Protein 4WNR (pdb70)

Secondary structure (DSSP, 8-state):
--TT-SS--EEE--EEEEEEESSTTSSHHHHHHHHHT----S--SS--S-EEEEEEEEETTEEEEEEEEE--HHHHHHTGGGGG--SSSEEEEEE-SSSTT-HHHHHHHHHHHHTT--EEEEE--TTT-TT----HHHHHHH-TTEEEEEE-BTTTTBSHHHHHHHHHHHHHTSGGGS-EEEHHHHHHHHHHHH---SEE-HHHHHHHHHHSS---HHHHHHHHHHHHHHTSSB---STTTTT-EES-HHHHHHHHHHHHT-HHHHTTTSEEETTTHHHHSS--SSSPPP--GGGHHHHHHHHHHTTS-EESSSSEEE-GGG-

Solvent-accessible surface area: 16131 Å² total; per-residue (Å²): 124,92,101,100,79,153,102,44,114,107,99,68,6,8,4,0,5,0,0,0,2,0,20,23,131,1,9,14,31,13,0,5,37,44,16,45,66,98,25,73,96,34,78,16,110,131,58,98,28,11,38,68,70,136,45,38,25,141,41,184,126,64,98,0,96,1,11,0,2,5,4,8,32,79,4,30,135,37,28,0,7,26,5,4,14,10,115,88,2,0,0,0,0,0,11,6,19,150,76,126,113,86,3,57,112,4,5,99,27,4,125,76,51,1,30,131,4,14,1,0,1,0,0,3,42,5,42,109,50,92,98,23,90,16,117,79,147,108,11,85,107,88,3,102,28,11,92,15,20,45,82,0,0,4,135,98,76,116,37,16,85,40,0,19,61,42,0,70,115,7,0,43,138,12,143,4,1,135,71,84,4,32,108,17,40,46,96,0,9,57,92,3,68,179,45,115,61,40,38,7,33,42,93,80,0,78,61,17,0,107,124,46,94,12,43,75,146,82,33,4,52,63,0,5,42,11,0,31,13,1,18,19,2,6,14,30,151,60,166,60,2,57,58,2,0,0,25,55,12,91,0,1,2,75,0,0,11,60,0,28,94,11,132,56,0,57,130,117,42,0,54,0,129,62,84,19,2,85,105,15,5,115,90,90,74,106,77,34,60,129,6,13,86,119,24,30,33,6,2,7,44,0,0,84,93,20,119,23,3,102,58,112,70,175,112,7,2,34,10,61,137,42,137

Sequence (323 aa):
NYFKSLEGEKKPLNEVKVLLVGDGEAGKTSLLKRLLGEGFDGNEHQTQGINIKKWGFKDKDKEIKVNFWDFGGQEIMHATHQFFLSKRSLYILVLDSRRDEKAEYWLKHIRSFGGDSPVLVALNKIDENPSFELNRKFLQEKYPSIKGFFRISCKEDRGIEGFSQKLKKELLKVEHMQIEWAKSWFEVKTKLEKMSCNFITYEEYRNICLEENVGDKSSQNTLVDFLNDLGVIVHFKDISLLDTHVLEPKWITEGVYKIINSEILAKKKGVLRFSMLDEILEQKKEGDYYYPPERYGYIINLMKKFELCYSIDEETVLLPDLL

InterPro domains:
  IPR001611 Leucine-rich repeat [PF00560] (201-222)
  IPR001611 Leucine-rich repeat [PS51450] (63-85)
  IPR001611 Leucine-rich repeat [PS51450] (86-108)
  IPR001611 Leucine-rich repeat [PS51450] (109-131)
  IPR001611 Leucine-rich repeat [PS51450] (132-153)
  IPR001611 Leucine-rich repeat [PS51450] (155-176)
  IPR001611 Leucine-rich repeat [PS51450] (201-222)
  IPR001611 Leucine-rich repeat [PS51450] (224-246)
  IPR001611 Leucine-rich repeat [PS51450] (247-268)
  IPR003591 Leucine-rich repeat, typical subtype [SM00369] (38-60)
  IPR003591 Leucine-rich repeat, typical subtype [SM00369] (61-83)
  IPR003591 Leucine-rich repeat, typical subtype [SM00369] (84-106)
  IPR003591 Leucine-rich repeat, typical subtype [SM00369] (107-129)
  IPR003591 Leucine-rich repeat, typical subtype [SM00369] (130-152)
  IPR003591 Leucine-rich repeat, typical subtype [SM00369] (153-176)
  IPR003591 Leucine-rich repeat, typical subtype [SM00369] (199-221)
  IPR003591 Leucine-rich repeat, typical subtype [SM00369] (222-244)
  IPR003591 Leucine-rich repeat, typical subtype [SM00369] (245-268)
  IPR005225 Small GTP-binding domain [TIGR00231] (320-472)
  IPR020859 Roc domain [PS51424] (315-480)

Foldseek 3Di:
DVVPDDDFDWDADQFAEEEEDEAAPQQRQLLVCVLVVNADDPPSLVDAAWDWDWDWDDDPPDTHIYIYIDHGNLCVVLVVCLLQQAELHAYEYGGEPVPPPCVVVVLVVNCVHHPLHAYEYEYEDCVVPVVDDDPVVVVCVVRVSYPYYFYAYSNVGPRSVVSSVVVVVVSCVGPRRRPIDGPQLVVLLVVLQPDPDQWAFPVVSLVSSVVTPHNDVVVSVVSVSVCSRSVCWRADPDPLAHGITGRHSCLLVVLLVLLVPPPVCLPVLRKDFLVCSCVSQPQDDDDRDHDDSSCSSNNQVVCVVVVCWADPDPGIIGRNVSD

Organism: Methanosarcina barkeri (strain Fusaro / DSM 804) (NCBI:txid269797)

B-factor: mean 85.05, std 14.38, range [43.14, 132.8]

Structure (mmCIF, N/CA/C/O backbone):
data_4WNR
#
_entry.id   4WNR
#
_cell.length_a   109.360
_cell.length_b   109.360
_cell.length_c   223.100
_cell.angle_alpha   90.00
_cell.angle_beta   90.00
_cell.angle_gamma   120.00
#
_symmetry.space_group_name_H-M   'P 61 2 2'
#
loop_
_entity.id
_entity.type
_entity.pdbx_description
1 polymer 'Leucine-rich-repeat protein'
2 non-polymer "GUANOSINE-5'-DIPHOSPHATE"
3 non-polymer 'MAGNESIUM ION'
4 non-polymer GLYCEROL
5 non-polymer 'SULFATE ION'
6 water water
#
loop_
_atom_site.group_PDB
_atom_site.id
_atom_site.type_symbol
_atom_site.label_atom_id
_atom_site.label_alt_id
_atom_site.label_comp_id
_atom_site.label_asym_id
_atom_site.label_entity_id
_atom_site.label_seq_id
_atom_site.pdbx_PDB_ins_code
_atom_site.Cartn_x
_atom_site.Cartn_y
_atom_site.Cartn_z
_atom_site.occupancy
_atom_site.B_iso_or_equiv
_atom_site.auth_seq_id
_atom_site.auth_comp_id
_atom_site.auth_asym_id
_atom_site.auth_atom_id
_atom_site.pdbx_PDB_model_num
ATOM 1 N N . ASN A 1 27 ? -1.366 56.312 -8.229 1.00 127.22 307 ASN A N 1
ATOM 2 C CA . ASN A 1 27 ? -2.394 55.350 -7.720 1.00 128.27 307 ASN A CA 1
ATOM 3 C C . ASN A 1 27 ? -3.764 55.534 -8.372 1.00 129.78 307 ASN A C 1
ATOM 4 O O . ASN A 1 27 ? -4.393 54.562 -8.786 1.00 130.04 307 ASN A O 1
ATOM 6 N N . TYR A 1 28 ? -4.209 56.786 -8.462 1.00 131.54 308 TYR A N 1
ATOM 7 C CA . TYR A 1 28 ? -5.537 57.129 -8.994 1.00 131.66 308 TYR A CA 1
ATOM 8 C C . TYR A 1 28 ? -5.845 56.505 -10.362 1.00 131.66 308 TYR A C 1
ATOM 9 O O . TYR A 1 28 ? -6.974 56.078 -10.613 1.00 130.14 308 TYR A O 1
ATOM 11 N N . PHE A 1 29 ? -4.840 56.453 -11.233 1.00 132.25 309 PHE A N 1
ATOM 12 C CA . PHE A 1 29 ? -5.002 55.904 -12.585 1.00 130.75 309 PHE A CA 1
ATOM 13 C C . PHE A 1 29 ? -5.324 54.409 -12.568 1.00 129.64 309 PHE A C 1
ATOM 14 O O . PHE A 1 29 ? -6.223 53.952 -13.279 1.00 126.16 309 PHE A O 1
ATOM 16 N N . LYS A 1 30 ? -4.586 53.660 -11.752 1.00 130.60 310 LYS A N 1
ATOM 17 C CA . LYS A 1 30 ? -4.747 52.208 -11.648 1.00 130.16 310 LYS A CA 1
ATOM 18 C C . LYS A 1 30 ? -5.264 51.800 -10.268 1.00 128.96 310 LYS A C 1
ATOM 19 O O . LYS A 1 30 ? -4.643 50.989 -9.577 1.00 129.24 310 LYS A O 1
ATOM 21 N N . SER A 1 31 ? -6.399 52.373 -9.874 1.00 127.71 311 SER A N 1
ATOM 22 C CA . SER A 1 31 ? -7.070 52.010 -8.618 1.00 126.91 311 SER A CA 1
ATOM 23 C C . SER A 1 31 ? -8.590 52.034 -8.787 1.00 126.92 311 SER A C 1
ATOM 24 O O . SER A 1 31 ? -9.316 52.534 -7.924 1.00 124.36 311 SER A O 1
ATOM 27 N N . LEU A 1 32 ? -9.057 51.486 -9.906 1.00 128.03 312 LEU A N 1
ATOM 28 C CA . LEU A 1 32 ? -10.487 51.419 -10.220 1.00 127.31 312 LEU A CA 1
ATOM 29 C C . LEU A 1 32 ? -10.985 49.987 -10.045 1.00 127.04 312 LEU A C 1
ATOM 30 O O . LEU A 1 32 ? -11.897 49.728 -9.259 1.00 128.23 312 LEU A O 1
ATOM 35 N N . GLU A 1 33 ? -10.372 49.066 -10.786 1.00 125.18 313 GLU A N 1
ATOM 36 C CA . GLU A 1 33 ? -10.699 47.641 -10.710 1.00 123.37 313 GLU A CA 1
ATOM 37 C C . GLU A 1 33 ? -9.788 46.937 -9.701 1.00 121.92 313 GLU A C 1
ATOM 38 O O . GLU A 1 33 ? -9.128 47.591 -8.891 1.00 123.34 313 GLU A O 1
ATOM 40 N N . GLY A 1 34 ? -9.764 45.606 -9.743 1.00 119.04 314 GLY A N 1
ATOM 41 C CA . GLY A 1 34 ? -8.893 44.824 -8.866 1.00 117.54 314 GLY A CA 1
ATOM 42 C C . GLY A 1 34 ? -8.674 43.401 -9.348 1.00 116.65 314 GLY A C 1
ATOM 43 O O . GLY A 1 34 ? -9.523 42.828 -10.034 1.00 114.68 314 GLY A O 1
ATOM 44 N N . GLU A 1 35 ? -7.523 42.837 -8.987 1.00 116.45 315 GLU A N 1
ATOM 45 C CA . GLU A 1 35 ? -7.195 41.446 -9.308 1.00 116.52 315 GLU A CA 1
ATOM 46 C C . GLU A 1 35 ? -7.988 40.514 -8.394 1.00 115.55 315 GLU A C 1
ATOM 47 O O . GLU A 1 35 ? -8.032 40.720 -7.179 1.00 114.80 315 GLU A O 1
ATOM 53 N N . LYS A 1 36 ? -8.601 39.488 -8.982 1.00 113.28 316 LYS A N 1
ATOM 54 C CA . LYS A 1 36 ? -9.497 38.591 -8.250 1.00 112.08 316 LYS A CA 1
ATOM 55 C C . LYS A 1 36 ? -8.926 37.181 -8.086 1.00 111.18 316 LYS A C 1
ATOM 56 O O . LYS A 1 36 ? -8.805 36.434 -9.059 1.00 109.53 316 LYS A O 1
ATOM 62 N N . LYS A 1 37 ? -8.584 36.829 -6.848 1.00 110.34 317 LYS A N 1
ATOM 63 C CA . LYS A 1 37 ? -8.139 35.474 -6.507 1.00 109.57 317 LYS A CA 1
ATOM 64 C C . LYS A 1 37 ? -9.339 34.579 -6.174 1.00 106.86 317 LYS A C 1
ATOM 65 O O . LYS A 1 37 ? -10.399 35.080 -5.794 1.00 105.05 317 LYS A O 1
ATOM 71 N N . PRO A 1 38 ? -9.174 33.249 -6.313 1.00 104.17 318 PRO A N 1
ATOM 72 C CA . PRO A 1 38 ? -10.252 32.319 -5.978 1.00 102.37 318 PRO A CA 1
ATOM 73 C C . PRO A 1 38 ? -10.414 32.133 -4.467 1.00 100.09 318 PRO A C 1
ATOM 74 O O . PRO A 1 38 ? -9.443 32.273 -3.716 1.00 97.16 318 PRO A O 1
ATOM 78 N N . LEU A 1 39 ? -11.634 31.816 -4.041 1.00 97.22 319 LEU A N 1
ATOM 79 C CA . LEU A 1 39 ? -11.950 31.666 -2.617 1.00 94.48 319 LEU A CA 1
ATOM 80 C C . LEU A 1 39 ? -11.378 30.363 -2.059 1.00 91.63 319 LEU A C 1
ATOM 81 O O . LEU A 1 39 ? -10.554 30.380 -1.142 1.00 91.09 319 LEU A O 1
ATOM 86 N N . ASN A 1 40 ? -11.824 29.243 -2.624 1.00 88.98 320 ASN A N 1
ATOM 87 C CA . ASN A 1 40 ? -11.349 27.909 -2.240 1.00 86.94 320 ASN A CA 1
ATOM 88 C C . ASN A 1 40 ? -11.462 27.614 -0.742 1.00 84.24 320 ASN A C 1
ATOM 89 O O . ASN A 1 40 ? -10.513 27.133 -0.118 1.00 84.42 320 ASN A O 1
ATOM 94 N N . GLU A 1 41 ? -12.628 27.913 -0.176 1.00 81.37 321 GLU A N 1
ATOM 95 C CA . GLU A 1 41 ? -12.929 27.588 1.221 1.00 79.19 321 GLU A CA 1
ATOM 96 C C . GLU A 1 41 ? -14.324 26.995 1.356 1.00 78.53 321 GLU A C 1
ATOM 97 O O . GLU A 1 41 ? -15.263 27.446 0.700 1.00 78.22 321 GLU A O 1
ATOM 103 N N . VAL A 1 42 ? -14.444 25.982 2.213 1.00 77.01 322 VAL A N 1
ATOM 104 C CA . VAL A 1 42 ? -15.721 25.319 2.477 1.00 75.27 322 VAL A CA 1
ATOM 105 C C . VAL A 1 42 ? -15.827 24.984 3.958 1.00 73.64 322 VAL A C 1
ATOM 106 O O . VAL A 1 42 ? -14.842 24.587 4.583 1.00 74.06 322 VAL A O 1
ATOM 110 N N . LYS A 1 43 ? -17.026 25.143 4.510 1.00 72.05 323 LYS A N 1
ATOM 111 C CA . LYS A 1 43 ? -17.320 24.677 5.861 1.00 70.94 323 LYS A CA 1
ATOM 112 C C . LYS A 1 43 ? -17.846 23.247 5.783 1.00 68.24 323 LYS A C 1
ATOM 113 O O . LYS A 1 43 ? -18.793 22.971 5.047 1.00 67.01 323 LYS A O 1
ATOM 119 N N . VAL A 1 44 ? -17.216 22.344 6.530 1.00 67.01 324 VAL A N 1
ATOM 120 C CA . VAL A 1 44 ? -17.645 20.947 6.591 1.00 66.99 324 VAL A CA 1
ATOM 121 C C . VAL A 1 44 ? -18.288 20.687 7.950 1.00 66.38 324 VAL A C 1
ATOM 122 O O . VAL A 1 44 ? -17.669 20.911 8.992 1.00 66.63 324 VAL A O 1
ATOM 126 N N . LEU A 1 45 ? -19.527 20.206 7.928 1.00 65.27 325 LEU A N 1
ATOM 127 C CA . LEU A 1 45 ? -20.318 20.023 9.143 1.00 64.65 325 LEU A CA 1
ATOM 128 C C . LEU A 1 45 ? -20.485 18.546 9.489 1.00 63.63 325 LEU A C 1
ATOM 129 O O . LEU A 1 45 ? -21.189 17.815 8.790 1.00 62.07 325 LEU A O 1
ATOM 134 N N . LEU A 1 46 ? -19.828 18.117 10.566 1.00 63.49 326 LEU A N 1
ATOM 135 C CA . LEU A 1 46 ? -19.995 16.764 11.096 1.00 63.25 326 LEU A CA 1
ATOM 136 C C . LEU A 1 46 ? -21.313 16.713 11.864 1.00 62.67 326 LEU A C 1
ATOM 137 O O . LEU A 1 46 ? -21.453 17.353 12.902 1.00 63.42 326 LEU A O 1
ATOM 142 N N . VAL A 1 47 ? -22.284 15.972 11.341 1.00 62.43 327 VAL A N 1
ATOM 143 C CA . VAL A 1 47 ? -23.599 15.861 11.982 1.00 62.73 327 VAL A CA 1
ATOM 144 C C . VAL A 1 47 ? -24.019 14.404 12.160 1.00 63.24 327 VAL A C 1
ATOM 145 O O . VAL A 1 47 ? -23.518 13.509 11.481 1.00 62.01 327 VAL A O 1
ATOM 149 N N . GLY A 1 48 ? -24.946 14.187 13.087 1.00 65.43 328 GLY A N 1
ATOM 150 C CA . GLY A 1 48 ? -25.377 12.842 13.476 1.00 66.59 328 GLY A CA 1
ATOM 151 C C . GLY A 1 48 ? -25.597 12.757 14.975 1.00 66.95 328 GLY A C 1
ATOM 152 O O . GLY A 1 48 ? -25.255 13.686 15.710 1.00 65.96 328 GLY A O 1
ATOM 153 N N . ASP A 1 49 ? -26.158 11.637 15.430 1.00 67.87 329 ASP A N 1
ATOM 154 C CA . ASP A 1 49 ? -26.462 11.440 16.852 1.00 68.20 329 ASP A CA 1
ATOM 155 C C . ASP A 1 49 ? -25.204 11.420 17.710 1.00 69.05 329 ASP A C 1
ATOM 156 O O . ASP A 1 49 ? -24.105 11.165 17.215 1.00 69.57 329 ASP A O 1
ATOM 161 N N . GLY A 1 50 ? -25.380 11.692 19.000 1.00 70.11 330 GLY A N 1
ATOM 162 C CA . GLY A 1 50 ? -24.280 11.638 19.959 1.00 70.11 330 GLY A CA 1
ATOM 163 C C . GLY A 1 50 ? -23.735 10.227 20.085 1.00 71.30 330 GLY A C 1
ATOM 164 O O . GLY A 1 50 ? -24.485 9.256 19.985 1.00 70.70 330 GLY A O 1
ATOM 165 N N . GLU A 1 51 ? -22.424 10.124 20.297 1.00 73.09 331 GLU A N 1
ATOM 166 C CA . GLU A 1 51 ? -21.723 8.835 20.387 1.00 74.31 331 GLU A CA 1
ATOM 167 C C . GLU A 1 51 ? -21.942 7.962 19.143 1.00 72.60 331 GLU A C 1
ATOM 168 O O . GLU A 1 51 ? -22.168 6.759 19.248 1.00 73.79 331 GLU A O 1
ATOM 174 N N . ALA A 1 52 ? -21.869 8.587 17.971 1.00 71.79 332 ALA A N 1
ATOM 175 C CA . ALA A 1 52 ? -22.028 7.891 16.690 1.00 70.21 332 ALA A CA 1
ATOM 176 C C . ALA A 1 52 ? -20.686 7.656 15.998 1.00 68.57 332 ALA A C 1
ATOM 177 O O . ALA A 1 52 ? -20.474 6.606 15.390 1.00 68.94 332 ALA A O 1
ATOM 179 N N . GLY A 1 53 ? -19.794 8.641 16.088 1.00 66.98 333 GLY A N 1
ATOM 180 C CA . GLY A 1 53 ? -18.472 8.567 15.458 1.00 67.27 333 GLY A CA 1
ATOM 181 C C . GLY A 1 53 ? -17.955 9.850 14.825 1.00 67.92 333 GLY A C 1
ATOM 182 O O . GLY A 1 53 ? -17.032 9.798 14.011 1.00 70.76 333 GLY A O 1
ATOM 183 N N . LYS A 1 54 ? -18.523 10.997 15.198 1.00 66.84 334 LYS A N 1
ATOM 184 C CA . LYS A 1 54 ? -18.219 12.268 14.535 1.00 66.20 334 LYS A CA 1
ATOM 185 C C . LYS A 1 54 ? -16.827 12.781 14.883 1.00 64.92 334 LYS A C 1
ATOM 186 O O . LYS A 1 54 ? -16.047 13.127 13.998 1.00 63.98 334 LYS A O 1
ATOM 192 N N . THR A 1 55 ? -16.532 12.835 16.177 1.00 65.36 335 THR A N 1
ATOM 193 C CA . THR A 1 55 ? -15.223 13.276 16.661 1.00 65.50 335 THR A CA 1
ATOM 194 C C . THR A 1 55 ? -14.123 12.287 16.257 1.00 65.34 335 THR A C 1
ATOM 195 O O . THR A 1 55 ? -13.007 12.694 15.935 1.00 64.08 335 THR A O 1
ATOM 199 N N . SER A 1 56 ? -14.450 10.997 16.269 1.00 66.41 336 SER A N 1
ATOM 200 C CA . SER A 1 56 ? -13.502 9.944 15.888 1.00 67.59 336 SER A CA 1
ATOM 201 C C . SER A 1 56 ? -13.157 9.996 14.402 1.00 68.25 336 SER A C 1
ATOM 202 O O . SER A 1 56 ? -11.992 9.864 14.026 1.00 68.79 336 SER A O 1
ATOM 205 N N . LEU A 1 57 ? -14.178 10.177 13.567 1.00 68.78 337 LEU A N 1
ATOM 206 C CA . LEU A 1 57 ? -13.995 10.278 12.117 1.00 69.04 337 LEU A CA 1
ATOM 207 C C . LEU A 1 57 ? -13.138 11.489 11.753 1.00 69.42 337 LEU A C 1
ATOM 208 O O . LEU A 1 57 ? -12.286 11.408 10.869 1.00 69.65 337 LEU A O 1
ATOM 213 N N . LEU A 1 58 ? -13.370 12.604 12.441 1.00 68.60 338 LEU A N 1
ATOM 214 C CA . LEU A 1 58 ? -12.591 13.823 12.227 1.00 69.05 338 LEU A CA 1
ATOM 215 C C . LEU A 1 58 ? -11.108 13.599 12.527 1.00 69.81 338 LEU A C 1
ATOM 216 O O . LEU A 1 58 ? -10.245 14.077 11.793 1.00 70.38 338 LEU A O 1
ATOM 221 N N . LYS A 1 59 ? -10.821 12.868 13.602 1.00 70.53 339 LYS A N 1
ATOM 222 C CA . LYS A 1 59 ? -9.441 12.544 13.969 1.00 71.82 339 LYS A CA 1
ATOM 223 C C . LYS A 1 59 ? -8.754 11.698 12.895 1.00 72.41 339 LYS A C 1
ATOM 224 O O . LYS A 1 59 ? -7.572 11.895 12.605 1.00 71.55 339 LYS A O 1
ATOM 230 N N . ARG A 1 60 ? -9.500 10.761 12.313 1.00 72.15 340 ARG A N 1
ATOM 231 C CA . ARG A 1 60 ? -8.975 9.897 11.255 1.00 72.48 340 ARG A CA 1
ATOM 232 C C . ARG A 1 60 ? -8.695 10.658 9.958 1.00 72.93 340 ARG A C 1
ATOM 233 O O . ARG A 1 60 ? -7.744 10.338 9.244 1.00 73.83 340 ARG A O 1
ATOM 241 N N . LEU A 1 61 ? -9.518 11.660 9.660 1.00 73.20 341 LEU A N 1
ATOM 242 C CA . LEU A 1 61 ? -9.312 12.510 8.485 1.00 73.21 341 LEU A CA 1
ATOM 243 C C . LEU A 1 61 ? -8.039 13.351 8.618 1.00 73.87 341 LEU A C 1
ATOM 244 O O . LEU A 1 61 ? -7.325 13.567 7.638 1.00 74.46 341 LEU A O 1
ATOM 249 N N . LEU A 1 62 ? -7.764 13.818 9.833 1.00 74.39 342 LEU A N 1
ATOM 250 C CA . LEU A 1 62 ? -6.568 14.616 10.117 1.00 74.85 342 LEU A CA 1
ATOM 251 C C . LEU A 1 62 ? -5.352 13.764 10.489 1.00 74.14 342 LEU A C 1
ATOM 252 O O . LEU A 1 62 ? -4.253 14.292 10.654 1.00 72.19 342 LEU A O 1
ATOM 257 N N . GLY A 1 63 ? -5.555 12.455 10.627 1.00 75.36 343 GLY A N 1
ATOM 258 C CA . GLY A 1 63 ? -4.468 11.521 10.932 1.00 75.30 343 GLY A CA 1
ATOM 259 C C . GLY A 1 63 ? -4.003 11.602 12.376 1.00 76.87 343 GLY A C 1
ATOM 260 O O . GLY A 1 63 ? -2.803 11.602 12.647 1.00 77.73 343 GLY A O 1
ATOM 261 N N . GLU A 1 64 ? -4.960 11.666 13.298 1.00 77.91 344 GLU A N 1
ATOM 262 C CA . GLU A 1 64 ? -4.673 11.779 14.732 1.00 78.04 344 GLU A CA 1
ATOM 263 C C . GLU A 1 64 ? -4.899 10.467 15.493 1.00 78.79 344 GLU A C 1
ATOM 264 O O . GLU A 1 64 ? -4.686 10.405 16.705 1.00 79.88 344 GLU A O 1
ATOM 270 N N . GLY A 1 65 ? -5.335 9.429 14.783 1.00 78.73 345 GLY A N 1
ATOM 271 C CA . GLY A 1 65 ? -5.459 8.090 15.357 1.00 78.28 345 GLY A CA 1
ATOM 272 C C . GLY A 1 65 ? -6.758 7.840 16.101 1.00 78.52 345 GLY A C 1
ATOM 273 O O . GLY A 1 65 ? -7.770 8.500 15.857 1.00 78.77 345 GLY A O 1
ATOM 274 N N . PHE A 1 66 ? -6.715 6.870 17.010 1.00 78.70 346 PHE A N 1
ATOM 275 C CA . PHE A 1 66 ? -7.885 6.446 17.778 1.00 79.13 346 PHE A CA 1
ATOM 276 C C . PHE A 1 66 ? -7.427 5.828 19.097 1.00 80.44 346 PHE A C 1
ATOM 277 O O . PHE A 1 66 ? -6.681 4.848 19.097 1.00 81.27 346 PHE A O 1
ATOM 285 N N . ASP A 1 67 ? -7.878 6.401 20.212 1.00 81.47 347 ASP A N 1
ATOM 286 C CA . ASP A 1 67 ? -7.469 5.946 21.551 1.00 81.33 347 ASP A CA 1
ATOM 287 C C . ASP A 1 67 ? -8.619 5.417 22.421 1.00 81.41 347 ASP A C 1
ATOM 288 O O . ASP A 1 67 ? -8.379 4.898 23.512 1.00 84.09 347 ASP A O 1
ATOM 293 N N . GLY A 1 68 ? -9.856 5.552 21.948 1.00 80.59 348 GLY A N 1
ATOM 294 C CA . GLY A 1 68 ? -11.030 5.081 22.690 1.00 79.72 348 GLY A CA 1
ATOM 295 C C . GLY A 1 68 ? -11.616 6.089 23.669 1.00 80.26 348 GLY A C 1
ATOM 296 O O . GLY A 1 68 ? -12.724 5.891 24.169 1.00 79.77 348 GLY A O 1
ATOM 297 N N . ASN A 1 69 ? -10.881 7.169 23.938 1.00 81.47 349 ASN A N 1
ATOM 298 C CA . ASN A 1 69 ? -11.297 8.185 24.911 1.00 82.52 349 ASN A CA 1
ATOM 299 C C . ASN A 1 69 ? -11.602 9.531 24.253 1.00 81.23 349 ASN A C 1
ATOM 300 O O . ASN A 1 69 ? -11.282 10.588 24.801 1.00 81.38 349 ASN A O 1
ATOM 305 N N . GLU A 1 70 ? -12.229 9.487 23.081 1.00 80.98 350 GLU A N 1
ATOM 306 C CA . GLU A 1 70 ? -12.603 10.715 22.360 1.00 81.26 350 GLU A CA 1
ATOM 307 C C . GLU A 1 70 ? -14.013 11.191 22.733 1.00 80.55 350 GLU A C 1
ATOM 308 O O . GLU A 1 70 ? -14.439 12.269 22.318 1.00 79.70 350 GLU A O 1
ATOM 314 N N . HIS A 1 71 ? -14.721 10.390 23.527 1.00 80.66 351 HIS A N 1
ATOM 315 C CA . HIS A 1 71 ? -15.978 10.822 24.149 1.00 79.85 351 HIS A CA 1
ATOM 316 C C . HIS A 1 71 ? -15.736 11.888 25.225 1.00 78.98 351 HIS A C 1
ATOM 317 O O . HIS A 1 71 ? -16.649 12.627 25.588 1.00 78.71 351 HIS A O 1
ATOM 324 N N . GLN A 1 72 ? -14.510 11.948 25.738 1.00 80.16 352 GLN A N 1
ATOM 325 C CA . GLN A 1 72 ? -14.107 12.981 26.699 1.00 80.61 352 GLN A CA 1
ATOM 326 C C . GLN A 1 72 ? -14.065 14.373 26.065 1.00 80.30 352 GLN A C 1
ATOM 327 O O . GLN A 1 72 ? -14.293 15.374 26.744 1.00 82.20 352 GLN A O 1
ATOM 333 N N . THR A 1 73 ? -13.758 14.428 24.771 1.00 80.25 353 THR A N 1
ATOM 334 C CA . THR A 1 73 ? -13.765 15.685 24.019 1.00 78.73 353 THR A CA 1
ATOM 335 C C . THR A 1 73 ? -15.198 16.074 23.662 1.00 78.05 353 THR A C 1
ATOM 336 O O . THR A 1 73 ? -15.873 15.360 22.918 1.00 76.16 353 THR A O 1
ATOM 340 N N . GLN A 1 74 ? -15.650 17.209 24.193 1.00 77.15 354 GLN A N 1
ATOM 341 C CA . GLN A 1 74 ? -17.002 17.714 23.938 1.00 75.43 354 GLN A CA 1
ATOM 342 C C . GLN A 1 74 ? -16.986 19.220 23.671 1.00 74.65 354 GLN A C 1
ATOM 343 O O . GLN A 1 74 ? -15.940 19.865 23.752 1.00 75.47 354 GLN A O 1
ATOM 349 N N . GLY A 1 75 ? -18.154 19.767 23.344 1.00 74.92 355 GLY A N 1
ATOM 350 C CA . GLY A 1 75 ? -18.299 21.185 23.018 1.00 74.50 355 GLY A CA 1
ATOM 351 C C . GLY A 1 75 ? -18.073 21.461 21.543 1.00 74.82 355 GLY A C 1
ATOM 352 O O . GLY A 1 75 ? -17.945 20.536 20.738 1.00 74.32 355 GLY A O 1
ATOM 353 N N . ILE A 1 76 ? -18.032 22.744 21.193 1.00 75.55 356 ILE A N 1
ATOM 354 C CA . ILE A 1 76 ? -17.777 23.171 19.817 1.00 75.00 356 ILE A CA 1
ATOM 355 C C . ILE A 1 76 ? -16.281 23.104 19.526 1.00 75.03 356 ILE A C 1
ATOM 356 O O . ILE A 1 76 ? -15.488 23.803 20.158 1.00 74.60 356 ILE A O 1
ATOM 361 N N . ASN A 1 77 ? -15.911 22.263 18.565 1.00 75.56 357 ASN A N 1
ATOM 362 C CA . ASN A 1 77 ? -14.527 22.143 18.116 1.00 75.85 357 ASN A CA 1
ATOM 363 C C . ASN A 1 77 ? -14.427 22.389 16.615 1.00 75.77 357 ASN A C 1
ATOM 364 O O . ASN A 1 77 ? -15.035 21.669 15.819 1.00 74.47 357 ASN A O 1
ATOM 369 N N . ILE A 1 78 ? -13.665 23.416 16.242 1.00 75.91 358 ILE A N 1
ATOM 370 C CA . ILE A 1 78 ? -13.470 23.783 14.840 1.00 76.64 358 ILE A CA 1
ATOM 371 C C . ILE A 1 78 ? -12.010 23.576 14.440 1.00 77.09 358 ILE A C 1
ATOM 372 O O . ILE A 1 78 ? -11.134 24.334 14.859 1.00 77.84 358 ILE A O 1
ATOM 377 N N . LYS A 1 79 ? 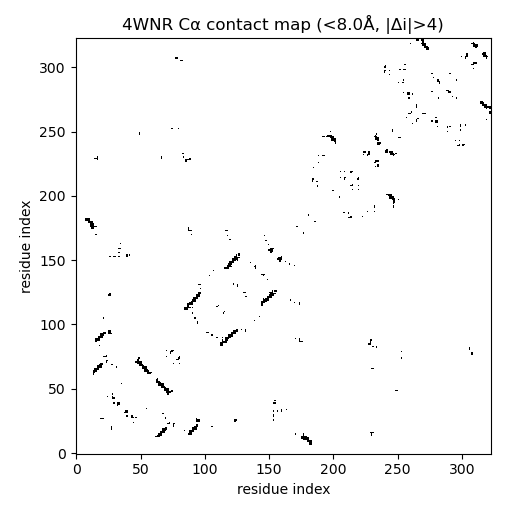-11.764 22.547 13.630 1.00 77.81 359 LYS A N 1
ATOM 378 C CA . LYS A 1 79 ? -10.423 22.255 13.111 1.00 78.64 359 LYS A CA 1
ATOM 379 C C . LYS A 1 79 ? -10.274 22.773 11.684 1.00 77.52 359 LYS A C 1
ATOM 380 O O . LYS A 1 79 ? -11.125 22.513 10.831 1.00 76.29 359 LYS A O 1
ATOM 386 N N . LYS A 1 80 ? -9.185 23.497 11.435 1.00 78.26 360 LYS A N 1
ATOM 387 C CA . LYS A 1 80 ? -8.889 24.037 10.107 1.00 78.78 360 LYS A CA 1
ATOM 388 C C . LYS A 1 80 ? -7.943 23.099 9.362 1.00 77.08 360 LYS A C 1
ATOM 389 O O . LYS A 1 80 ? -6.829 22.848 9.813 1.00 78.33 360 LYS A O 1
ATOM 395 N N . TRP A 1 81 ? -8.405 22.585 8.226 1.00 76.59 361 TRP A N 1
ATOM 396 C CA . TRP A 1 81 ? -7.668 21.596 7.439 1.00 77.23 361 TRP A CA 1
ATOM 397 C C . TRP A 1 81 ? -7.449 22.106 6.017 1.00 78.61 361 TRP A C 1
ATOM 398 O O . TRP A 1 81 ? -8.167 22.988 5.549 1.00 78.49 361 TRP A O 1
ATOM 409 N N . GLY A 1 82 ? -6.448 21.557 5.338 1.00 80.56 362 GLY A N 1
ATOM 410 C CA . GLY A 1 82 ? -6.172 21.921 3.951 1.00 82.87 362 GLY A CA 1
ATOM 411 C C . GLY A 1 82 ? -5.420 20.854 3.179 1.00 84.84 362 GLY A C 1
ATOM 412 O O . GLY A 1 82 ? -4.721 20.023 3.762 1.00 85.23 362 GLY A O 1
ATOM 413 N N . PHE A 1 83 ? -5.583 20.879 1.859 1.00 86.50 363 PHE A N 1
ATOM 414 C CA . PHE A 1 83 ? -4.850 19.992 0.956 1.00 87.83 363 PHE A CA 1
ATOM 415 C C . PHE A 1 83 ? -4.636 20.682 -0.387 1.00 90.91 363 PHE A C 1
ATOM 416 O O . PHE A 1 83 ? -5.398 21.576 -0.760 1.00 88.93 363 PHE A O 1
ATOM 424 N N . LYS A 1 84 ? -3.598 20.264 -1.105 1.00 94.81 364 LYS A N 1
ATOM 425 C CA . LYS A 1 84 ? -3.244 20.884 -2.380 1.00 96.18 364 LYS A CA 1
ATOM 426 C C . LYS A 1 84 ? -3.637 19.986 -3.551 1.00 96.12 364 LYS A C 1
ATOM 427 O O . LYS A 1 84 ? -3.076 18.904 -3.725 1.00 96.15 364 LYS A O 1
ATOM 433 N N . ASP A 1 85 ? -4.616 20.432 -4.333 1.00 97.25 365 ASP A N 1
ATOM 434 C CA . ASP A 1 85 ? -4.986 19.758 -5.575 1.00 99.07 365 ASP A CA 1
ATOM 435 C C . ASP A 1 85 ? -4.347 20.515 -6.723 1.00 100.94 365 ASP A C 1
ATOM 436 O O . ASP A 1 85 ? -4.760 21.636 -7.033 1.00 100.63 365 ASP A O 1
ATOM 441 N N . LYS A 1 86 ? -3.345 19.906 -7.353 1.00 102.57 366 LYS A N 1
ATOM 442 C CA . LYS A 1 86 ? -2.602 20.567 -8.420 1.00 101.74 366 LYS A CA 1
ATOM 443 C C . LYS A 1 86 ? -2.067 21.902 -7.890 1.00 101.67 366 LYS A C 1
ATOM 444 O O . LYS A 1 86 ? -1.422 21.931 -6.839 1.00 100.29 366 LYS A O 1
ATOM 450 N N . ASP A 1 87 ? -2.331 22.999 -8.596 1.00 103.02 367 ASP A N 1
ATOM 451 C CA . ASP A 1 87 ? -1.907 24.315 -8.130 1.00 105.20 367 ASP A CA 1
ATOM 452 C C . ASP A 1 87 ? -2.728 24.796 -6.930 1.00 105.41 367 ASP A C 1
ATOM 453 O O . ASP A 1 87 ? -2.178 25.355 -5.978 1.00 103.60 367 ASP A O 1
ATOM 458 N N . LYS A 1 88 ? -4.039 24.563 -6.984 1.00 104.92 368 LYS A N 1
ATOM 459 C CA . LYS A 1 88 ? -4.987 25.150 -6.032 1.00 103.00 368 LYS A CA 1
ATOM 460 C C . LYS A 1 88 ? -4.752 24.700 -4.590 1.00 101.33 368 LYS A C 1
ATOM 461 O O . LYS A 1 88 ? -4.630 23.505 -4.314 1.00 100.15 368 LYS A O 1
ATOM 467 N N . GLU A 1 89 ? -4.691 25.672 -3.683 1.00 100.02 369 GLU A N 1
ATOM 468 C CA . GLU A 1 89 ? -4.582 25.410 -2.250 1.00 99.45 369 GLU A CA 1
ATOM 469 C C . GLU A 1 89 ? -5.988 25.370 -1.649 1.00 96.97 369 GLU A C 1
ATOM 470 O O . GLU A 1 89 ? -6.629 26.409 -1.479 1.00 97.87 369 GLU A O 1
ATOM 476 N N . ILE A 1 90 ? -6.465 24.166 -1.342 1.00 93.47 370 ILE A N 1
ATOM 477 C CA . ILE A 1 90 ? -7.810 23.981 -0.793 1.00 89.82 370 ILE A CA 1
ATOM 478 C C . ILE A 1 90 ? -7.785 24.177 0.721 1.00 87.28 370 ILE A C 1
ATOM 479 O O . ILE A 1 90 ? -6.887 23.683 1.404 1.00 85.99 370 ILE A O 1
ATOM 484 N N . LYS A 1 91 ? -8.781 24.900 1.228 1.00 84.97 371 LYS A N 1
ATOM 485 C CA . LYS A 1 91 ? -8.902 25.195 2.658 1.00 83.20 371 LYS A CA 1
ATOM 486 C C . LYS A 1 91 ? -10.255 24.707 3.181 1.00 80.45 371 LYS A C 1
ATOM 487 O O . LYS A 1 91 ? -11.297 25.008 2.601 1.00 78.27 371 LYS A O 1
ATOM 493 N N . VAL A 1 92 ? -10.226 23.950 4.275 1.00 78.50 372 VAL A N 1
ATOM 494 C CA . VAL A 1 92 ? -11.428 23.317 4.821 1.00 76.77 372 VAL A CA 1
ATOM 495 C C . VAL A 1 92 ? -11.599 23.657 6.298 1.00 74.73 372 VAL A C 1
ATOM 496 O O . VAL A 1 92 ? -10.641 23.615 7.069 1.00 73.67 372 VAL A O 1
ATOM 500 N N . ASN A 1 93 ? -12.832 23.982 6.679 1.00 73.84 373 ASN A N 1
ATOM 501 C CA . ASN A 1 93 ? -13.181 24.265 8.072 1.00 73.10 373 ASN A CA 1
ATOM 502 C C . ASN A 1 93 ? -14.128 23.199 8.625 1.00 70.90 373 ASN A C 1
ATOM 503 O O . ASN A 1 93 ? -15.329 23.223 8.348 1.00 69.19 373 ASN A O 1
ATOM 508 N N . PHE A 1 94 ? -13.579 22.260 9.393 1.00 69.64 374 PHE A N 1
ATOM 509 C CA . PHE A 1 94 ? -14.377 21.196 10.004 1.00 68.78 374 PHE A CA 1
ATOM 510 C C . PHE A 1 94 ? -15.058 21.699 11.270 1.00 67.05 374 PHE A C 1
ATOM 511 O O . PHE A 1 94 ? -14.393 22.209 12.170 1.00 64.31 374 PHE A O 1
ATOM 519 N N . TRP A 1 95 ? -16.379 21.546 11.328 1.00 67.35 375 TRP A N 1
ATOM 520 C CA . TRP A 1 95 ? -17.165 21.896 12.512 1.00 67.23 375 TRP A CA 1
ATOM 521 C C . TRP A 1 95 ? -17.652 20.632 13.215 1.00 66.84 375 TRP A C 1
ATOM 522 O O . TRP A 1 95 ? -18.376 19.824 12.629 1.00 65.70 375 TRP A O 1
ATOM 533 N N . ASP A 1 96 ? -17.246 20.473 14.473 1.00 67.95 376 ASP A N 1
ATOM 534 C CA . ASP A 1 96 ? -17.596 19.297 15.271 1.00 67.13 376 ASP A CA 1
ATOM 535 C C . ASP A 1 96 ? -18.471 19.706 16.461 1.00 65.48 376 ASP A C 1
ATOM 536 O O . ASP A 1 96 ? -18.045 20.488 17.313 1.00 64.93 376 ASP A O 1
ATOM 541 N N . PHE A 1 97 ? -19.690 19.176 16.506 1.00 64.35 377 PHE A N 1
ATOM 542 C CA . PHE A 1 97 ? -20.661 19.513 17.548 1.00 64.93 377 PHE A CA 1
ATOM 543 C C . PHE A 1 97 ? -20.693 18.444 18.637 1.00 65.42 377 PHE A C 1
ATOM 544 O O . PHE A 1 97 ? -20.853 17.258 18.346 1.00 64.77 377 PHE A O 1
ATOM 552 N N . GLY A 1 98 ? -20.553 18.874 19.889 1.00 66.48 378 GLY A N 1
ATOM 553 C CA . GLY A 1 98 ? -20.518 17.960 21.032 1.00 67.52 378 GLY A CA 1
ATOM 554 C C . GLY A 1 98 ? -21.871 17.404 21.439 1.00 68.32 378 GLY A C 1
ATOM 555 O O . GLY A 1 98 ? -22.886 17.666 20.795 1.00 67.55 378 GLY A O 1
ATOM 556 N N . GLY A 1 99 ? -21.872 16.631 22.524 1.00 70.21 379 GLY A N 1
ATOM 557 C CA . GLY A 1 99 ? -23.080 15.972 23.032 1.00 69.93 379 GLY A CA 1
ATOM 558 C C . GLY A 1 99 ? -24.165 16.932 23.487 1.00 72.00 379 GLY A C 1
ATOM 559 O O . GLY A 1 99 ? -25.353 16.665 23.298 1.00 72.87 379 GLY A O 1
ATOM 560 N N . GLN A 1 100 ? -23.758 18.044 24.096 1.00 73.61 380 GLN A N 1
ATOM 561 C CA . GLN A 1 100 ? -24.697 19.095 24.500 1.00 75.67 380 GLN A CA 1
ATOM 562 C C . GLN A 1 100 ? -25.349 19.785 23.300 1.00 75.66 380 GLN A C 1
ATOM 563 O O . GLN A 1 100 ? -26.509 20.194 23.370 1.00 76.45 380 GLN A O 1
ATOM 569 N N . GLU A 1 101 ? -24.602 19.909 22.207 1.00 75.24 381 GLU A N 1
ATOM 570 C CA . GLU A 1 101 ? -25.085 20.604 21.011 1.00 74.59 381 GLU A CA 1
ATOM 571 C C . GLU A 1 101 ? -26.203 19.834 20.309 1.00 74.21 381 GLU A C 1
ATOM 572 O O . GLU A 1 101 ? -27.198 20.425 19.895 1.00 75.04 381 GLU A O 1
ATOM 578 N N . ILE A 1 102 ? -26.032 18.520 20.178 1.00 73.98 382 ILE A N 1
ATOM 579 C CA . ILE A 1 102 ? -27.037 17.667 19.536 1.00 74.88 382 ILE A CA 1
ATOM 580 C C . ILE A 1 102 ? -28.244 17.456 20.453 1.00 75.22 382 ILE A C 1
ATOM 581 O O . ILE A 1 102 ? -29.383 17.419 19.984 1.00 75.84 382 ILE A O 1
ATOM 586 N N . MET A 1 103 ? -27.986 17.317 21.753 1.00 75.56 383 MET A N 1
ATOM 587 C CA . MET A 1 103 ? -29.047 17.098 22.742 1.00 75.07 383 MET A CA 1
ATOM 588 C C . MET A 1 103 ? -29.985 18.300 22.827 1.00 74.09 383 MET A C 1
ATOM 589 O O . MET A 1 103 ? -31.201 18.153 22.698 1.00 73.64 383 MET A O 1
ATOM 594 N N . HIS A 1 104 ? -29.410 19.480 23.043 1.00 73.24 384 HIS A N 1
ATOM 595 C CA . HIS A 1 104 ? -30.182 20.722 23.142 1.00 73.66 384 HIS A CA 1
ATOM 596 C C . HIS A 1 104 ? -30.508 21.347 21.782 1.00 72.62 384 HIS A C 1
ATOM 597 O O . HIS A 1 104 ? -31.230 22.341 21.719 1.00 72.31 384 HIS A O 1
ATOM 604 N N . ALA A 1 105 ? -29.961 20.772 20.711 1.00 72.12 385 ALA A N 1
ATOM 605 C CA . ALA A 1 105 ? -30.225 21.212 19.333 1.00 71.09 385 ALA A CA 1
ATOM 606 C C . ALA A 1 105 ? -29.685 22.614 19.018 1.00 70.40 385 ALA A C 1
ATOM 607 O O . ALA A 1 105 ? -30.223 23.312 18.156 1.00 70.93 385 ALA A O 1
ATOM 609 N N . THR A 1 106 ? -28.611 23.010 19.699 1.00 69.59 386 THR A N 1
ATOM 610 C CA . THR A 1 106 ? -27.973 24.309 19.454 1.00 70.07 386 THR A CA 1
ATOM 611 C C . THR A 1 106 ? -27.061 24.284 18.222 1.00 70.17 386 THR A C 1
ATOM 612 O O . THR A 1 106 ? -26.599 25.331 17.765 1.00 70.44 386 THR A O 1
ATOM 616 N N . HIS A 1 107 ? -26.801 23.090 17.693 1.00 69.20 387 HIS A N 1
ATOM 617 C CA . HIS A 1 107 ? -26.050 22.938 16.444 1.00 68.15 387 HIS A CA 1
ATOM 618 C C . HIS A 1 107 ? -26.785 23.563 15.254 1.00 67.95 387 HIS A C 1
ATOM 619 O O . HIS A 1 107 ? -26.160 23.945 14.267 1.00 67.73 387 HIS A O 1
ATOM 626 N N . GLN A 1 108 ? -28.110 23.660 15.363 1.00 67.97 388 GLN A N 1
ATOM 627 C CA . GLN A 1 108 ? -28.953 24.286 14.337 1.00 67.94 388 GLN A CA 1
ATOM 628 C C . GLN A 1 108 ? -28.540 25.720 13.989 1.00 68.59 388 GLN A C 1
ATOM 629 O O . GLN A 1 108 ? -28.768 26.176 12.866 1.00 70.34 388 GLN A O 1
ATOM 635 N N . PHE A 1 109 ? -27.933 26.425 14.943 1.00 67.77 389 PHE A N 1
ATOM 636 C CA . PHE A 1 109 ? -27.516 27.817 14.726 1.00 67.49 389 PHE A CA 1
ATOM 637 C C . PHE A 1 109 ? -26.408 27.915 13.673 1.00 67.31 389 PHE A C 1
ATOM 638 O O . PHE A 1 109 ? -26.274 28.936 12.997 1.00 67.27 389 PHE A O 1
ATOM 646 N N . PHE A 1 110 ? -25.620 26.849 13.545 1.00 67.30 390 PHE A N 1
ATOM 647 C CA . PHE A 1 110 ? -24.414 26.857 12.718 1.00 66.95 390 PHE A CA 1
ATOM 648 C C . PHE A 1 110 ? -24.537 26.048 11.424 1.00 66.60 390 PHE A C 1
ATOM 649 O O . PHE A 1 110 ? -23.582 25.972 10.652 1.00 66.67 390 PHE A O 1
ATOM 657 N N . LEU A 1 111 ? -25.701 25.444 11.191 1.00 67.47 391 LEU A N 1
ATOM 658 C CA . LEU A 1 111 ? -25.972 24.762 9.926 1.00 67.90 391 LEU A CA 1
ATOM 659 C C . LEU A 1 111 ? -26.282 25.805 8.862 1.00 69.19 391 LEU A C 1
ATOM 660 O O . LEU A 1 111 ? -27.127 26.675 9.073 1.00 69.87 391 LEU A O 1
ATOM 665 N N . SER A 1 112 ? -25.603 25.714 7.721 1.00 70.36 392 SER A N 1
ATOM 666 C CA . SER A 1 112 ? -25.707 26.736 6.682 1.00 70.84 392 SER A CA 1
ATOM 667 C C . SER A 1 112 ? -25.653 26.159 5.271 1.00 70.80 392 SER A C 1
ATOM 668 O O . SER A 1 112 ? -25.244 25.016 5.067 1.00 69.90 392 SER A O 1
ATOM 671 N N . LYS A 1 113 ? -26.074 26.975 4.307 1.00 71.89 393 LYS A N 1
ATOM 672 C CA . LYS A 1 113 ? -26.035 26.613 2.891 1.00 72.42 393 LYS A CA 1
ATOM 673 C C . LYS A 1 113 ? -24.632 26.814 2.326 1.00 72.75 393 LYS A C 1
ATOM 674 O O . LYS A 1 113 ? -23.746 27.333 3.011 1.00 71.34 393 LYS A O 1
ATOM 680 N N . ARG A 1 114 ? -24.442 26.391 1.077 1.00 72.75 394 ARG A N 1
ATOM 681 C CA . ARG A 1 114 ? -23.147 26.482 0.392 1.00 72.34 394 ARG A CA 1
ATOM 682 C C . ARG A 1 114 ? -22.029 25.894 1.254 1.00 71.22 394 ARG A C 1
ATOM 683 O O . ARG A 1 114 ? -20.985 26.516 1.459 1.00 69.74 394 ARG A O 1
ATOM 691 N N . SER A 1 115 ? -22.278 24.690 1.758 1.00 71.13 395 SER A N 1
ATOM 692 C CA . SER A 1 115 ? -21.356 23.990 2.649 1.00 71.36 395 SER A CA 1
ATOM 693 C C . SER A 1 115 ? -21.280 22.522 2.233 1.00 70.36 395 SER A C 1
ATOM 694 O O . SER A 1 115 ? -21.786 22.153 1.175 1.00 69.86 395 SER A O 1
ATOM 697 N N . LEU A 1 116 ? -20.629 21.697 3.050 1.00 69.17 396 LEU A N 1
ATOM 698 C CA . LEU A 1 116 ? -20.632 20.244 2.857 1.00 67.20 396 LEU A CA 1
ATOM 699 C C . LEU A 1 116 ? -20.969 19.551 4.174 1.00 66.69 396 LEU A C 1
ATOM 700 O O . LEU A 1 116 ? -20.521 19.973 5.242 1.00 65.06 396 LEU A O 1
ATOM 705 N N . TYR A 1 117 ? -21.762 18.486 4.087 1.00 66.19 397 TYR A N 1
ATOM 706 C CA . TYR A 1 117 ? -22.223 17.760 5.267 1.00 65.56 397 TYR A CA 1
ATOM 707 C C . TYR A 1 117 ? -21.684 16.336 5.296 1.00 65.03 397 TYR A C 1
ATOM 708 O O . TYR A 1 117 ? -21.651 15.655 4.271 1.00 64.55 397 TYR A O 1
ATOM 717 N N . ILE A 1 118 ? -21.257 15.905 6.480 1.00 65.34 398 ILE A N 1
ATOM 718 C CA . ILE A 1 118 ? -20.864 14.518 6.720 1.00 64.71 398 ILE A CA 1
ATOM 719 C C . ILE A 1 118 ? -21.799 13.929 7.774 1.00 63.97 398 ILE A C 1
ATOM 720 O O . ILE A 1 118 ? -21.715 14.277 8.954 1.00 61.85 398 ILE A O 1
ATOM 725 N N . LEU A 1 119 ? -22.696 13.050 7.334 1.00 65.22 399 LEU A N 1
ATOM 726 C CA . LEU A 1 119 ? -23.654 12.394 8.224 1.00 66.35 399 LEU A CA 1
ATOM 727 C C . LEU A 1 119 ? -23.073 11.086 8.757 1.00 66.19 399 LEU A C 1
ATOM 728 O O . LEU A 1 119 ? -22.899 10.131 8.003 1.00 65.93 399 LEU A O 1
ATOM 733 N N . VAL A 1 120 ? -22.776 11.054 10.053 1.00 67.07 400 VAL A N 1
ATOM 734 C CA . VAL A 1 120 ? -22.234 9.856 10.698 1.00 68.27 400 VAL A CA 1
ATOM 735 C C . VAL A 1 120 ? -23.354 9.061 11.370 1.00 69.32 400 VAL A C 1
ATOM 736 O O . VAL A 1 120 ? -24.152 9.616 12.127 1.00 67.01 400 VAL A O 1
ATOM 740 N N . LEU A 1 121 ? -23.394 7.760 11.090 1.00 73.20 401 LEU A N 1
ATOM 741 C CA . LEU A 1 121 ? -24.427 6.866 11.614 1.00 75.97 401 LEU A CA 1
ATOM 742 C C . LEU A 1 121 ? -23.813 5.636 12.273 1.00 79.07 401 LEU A C 1
ATOM 743 O O . LEU A 1 121 ? -22.623 5.362 12.113 1.00 79.07 401 LEU A O 1
ATOM 748 N N . ASP A 1 122 ? -24.638 4.904 13.015 1.00 85.12 402 ASP A N 1
ATOM 749 C CA . ASP A 1 122 ? -24.242 3.618 13.600 1.00 89.82 402 ASP A CA 1
ATOM 750 C C . ASP A 1 122 ? -25.447 2.689 13.766 1.00 93.84 402 ASP A C 1
ATOM 751 O O . ASP A 1 122 ? -26.596 3.117 13.635 1.00 93.26 402 ASP A O 1
ATOM 756 N N . SER A 1 123 ? -25.168 1.423 14.062 1.00 99.49 403 SER A N 1
ATOM 757 C CA . SER A 1 123 ? -26.198 0.379 14.091 1.00 102.83 403 SER A CA 1
ATOM 758 C C . SER A 1 123 ? -27.167 0.505 15.266 1.00 107.27 403 SER A C 1
ATOM 759 O O . SER A 1 123 ? -28.383 0.430 15.077 1.00 106.62 403 SER A O 1
ATOM 762 N N . ARG A 1 124 ? -26.624 0.703 16.467 1.00 113.87 404 ARG A N 1
ATOM 763 C CA . ARG A 1 124 ? -27.418 0.697 17.706 1.00 120.09 404 ARG A CA 1
ATOM 764 C C . ARG A 1 124 ? -28.721 1.492 17.590 1.00 124.49 404 ARG A C 1
ATOM 765 O O . ARG A 1 124 ? -29.782 1.018 18.002 1.00 128.49 404 ARG A O 1
ATOM 773 N N . ARG A 1 125 ? -28.634 2.694 17.027 1.00 126.49 405 ARG A N 1
ATOM 774 C CA . ARG A 1 125 ? -29.819 3.502 16.747 1.00 129.03 405 ARG A CA 1
ATOM 775 C C . ARG A 1 125 ? -30.389 3.096 15.389 1.00 130.48 405 ARG A C 1
ATOM 776 O O . ARG A 1 125 ? -29.859 3.473 14.342 1.00 130.40 405 ARG A O 1
ATOM 784 N N . ASP A 1 126 ? -31.468 2.318 15.422 1.00 131.99 406 ASP A N 1
ATOM 785 C CA . ASP A 1 126 ? -32.025 1.699 14.217 1.00 131.61 406 ASP A CA 1
ATOM 786 C C . ASP A 1 126 ? -32.774 2.711 13.343 1.00 128.96 406 ASP A C 1
ATOM 787 O O . ASP A 1 126 ? -33.822 3.229 13.736 1.00 126.79 406 ASP A O 1
ATOM 792 N N . GLU A 1 127 ? -32.217 2.981 12.163 1.00 126.31 407 GLU A N 1
ATOM 793 C CA . GLU A 1 127 ? -32.833 3.858 11.158 1.00 124.45 407 GLU A CA 1
ATOM 794 C C . GLU A 1 127 ? -33.193 5.247 11.692 1.00 120.02 407 GLU A C 1
ATOM 795 O O . GLU A 1 127 ? -34.365 5.567 11.905 1.00 117.39 407 GLU A O 1
ATOM 801 N N . LYS A 1 128 ? -32.162 6.056 11.914 1.00 116.19 408 LYS A N 1
ATOM 802 C CA . LYS A 1 128 ? -32.321 7.473 12.241 1.00 112.35 408 LYS A CA 1
ATOM 803 C C . LYS A 1 128 ? -31.731 8.340 11.120 1.00 107.80 408 LYS A C 1
ATOM 804 O O . LYS A 1 128 ? -31.558 9.547 11.282 1.00 106.73 408 LYS A O 1
ATOM 810 N N . ALA A 1 129 ? -31.439 7.717 9.980 1.00 102.17 409 ALA A N 1
ATOM 811 C CA . ALA A 1 129 ? -30.761 8.390 8.871 1.00 98.28 409 ALA A CA 1
ATOM 812 C C . ALA A 1 129 ? -31.680 9.374 8.154 1.00 95.60 409 ALA A C 1
ATOM 813 O O . ALA A 1 129 ? -31.295 10.515 7.894 1.00 94.35 409 ALA A O 1
ATOM 815 N N . GLU A 1 130 ? -32.893 8.926 7.843 1.00 93.26 410 GLU A N 1
ATOM 816 C CA . GLU A 1 130 ? -33.861 9.744 7.106 1.00 90.44 410 GLU A CA 1
ATOM 817 C C . GLU A 1 130 ? -34.329 10.964 7.906 1.00 87.07 410 GLU A C 1
ATOM 818 O O . GLU A 1 130 ? -34.741 11.968 7.328 1.00 84.47 410 GLU A O 1
ATOM 824 N N . TYR A 1 131 ? -34.268 10.867 9.231 1.00 85.54 411 TYR A N 1
ATOM 825 C CA . TYR A 1 131 ? -34.501 12.018 10.105 1.00 84.68 411 TYR A CA 1
ATOM 826 C C . TYR A 1 131 ? -33.439 13.094 9.866 1.00 82.21 411 TYR A C 1
ATOM 827 O O . TYR A 1 131 ? -33.764 14.273 9.719 1.00 83.29 411 TYR A O 1
ATOM 836 N N . TRP A 1 132 ? -32.176 12.676 9.821 1.00 79.41 412 TRP A N 1
ATOM 837 C CA . TRP A 1 132 ? -31.054 13.598 9.610 1.00 78.43 412 TRP A CA 1
ATOM 838 C C . TRP A 1 132 ? -30.989 14.152 8.184 1.00 78.72 412 TRP A C 1
ATOM 839 O O . TRP A 1 132 ? -30.551 15.283 7.978 1.00 79.68 412 TRP A O 1
ATOM 850 N N . LEU A 1 133 ? -31.417 13.358 7.207 1.00 78.61 413 LEU A N 1
ATOM 851 C CA . LEU A 1 133 ? -31.401 13.786 5.808 1.00 78.52 413 LEU A CA 1
ATOM 852 C C . LEU A 1 133 ? -32.427 14.889 5.536 1.00 79.64 413 LEU A C 1
ATOM 853 O O . LEU A 1 133 ? -32.142 15.830 4.795 1.00 81.79 413 LEU A O 1
ATOM 858 N N . LYS A 1 134 ? -33.612 14.770 6.132 1.00 80.08 414 LYS A N 1
ATOM 859 C CA . LYS A 1 134 ? -34.620 15.834 6.070 1.00 80.00 414 LYS A CA 1
ATOM 860 C C . LYS A 1 134 ? -34.134 17.085 6.795 1.00 78.95 414 LYS A C 1
ATOM 861 O O . LYS A 1 134 ? -34.420 18.206 6.377 1.00 79.27 414 LYS A O 1
ATOM 867 N N . HIS A 1 135 ? -33.400 16.875 7.884 1.00 78.38 415 HIS A N 1
ATOM 868 C CA . HIS A 1 135 ? -32.863 17.968 8.691 1.00 77.62 415 HIS A CA 1
ATOM 869 C C . HIS A 1 135 ? -31.806 18.755 7.913 1.00 77.05 415 HIS A C 1
ATOM 870 O O . HIS A 1 135 ? -31.835 19.985 7.889 1.00 76.29 415 HIS A O 1
ATOM 877 N N . ILE A 1 136 ? -30.885 18.036 7.275 1.00 77.73 416 ILE A N 1
ATOM 878 C CA . ILE A 1 136 ? -29.827 18.650 6.464 1.00 78.17 416 ILE A CA 1
ATOM 879 C C . ILE A 1 136 ? -30.406 19.340 5.226 1.00 77.94 416 ILE A C 1
ATOM 880 O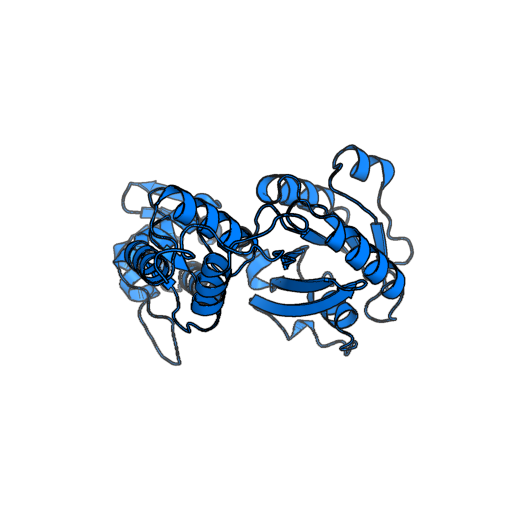 O . ILE A 1 136 ? -29.894 20.367 4.787 1.00 77.44 416 ILE A O 1
ATOM 885 N N . ARG A 1 137 ? -31.475 18.772 4.676 1.00 79.67 417 ARG A N 1
ATOM 886 C CA . ARG A 1 137 ? -32.140 19.334 3.497 1.00 80.96 417 ARG A CA 1
ATOM 887 C C . ARG A 1 137 ? -32.736 20.714 3.780 1.00 81.95 417 ARG A C 1
ATOM 888 O O . ARG A 1 137 ? -32.630 21.623 2.954 1.00 82.83 417 ARG A O 1
ATOM 896 N N . SER A 1 138 ? -33.361 20.859 4.945 1.00 82.76 418 SER A N 1
ATOM 897 C CA . SER A 1 138 ? -34.030 22.109 5.322 1.00 84.28 418 SER A CA 1
ATOM 898 C C . SER A 1 138 ? -33.058 23.267 5.568 1.00 84.21 418 SER A C 1
ATOM 899 O O . SER A 1 138 ? -33.395 24.422 5.305 1.00 86.19 418 SER A O 1
ATOM 902 N N . PHE A 1 139 ? -31.866 22.957 6.073 1.00 83.91 419 PHE A N 1
ATOM 903 C CA . PHE A 1 139 ? -30.852 23.978 6.371 1.00 84.26 419 PHE A CA 1
ATOM 904 C C . PHE A 1 139 ? -29.753 24.068 5.311 1.00 83.40 419 PHE A C 1
ATOM 905 O O . PHE A 1 139 ? -29.319 25.163 4.956 1.00 83.35 419 PHE A O 1
ATOM 913 N N . GLY A 1 140 ? -29.307 22.917 4.817 1.00 82.95 420 GLY A N 1
ATOM 914 C CA . GLY A 1 140 ? -28.187 22.847 3.874 1.00 83.67 420 GLY A CA 1
ATOM 915 C C . GLY A 1 140 ? -28.509 23.289 2.457 1.00 84.40 420 GLY A C 1
ATOM 916 O O . GLY A 1 140 ? -27.643 23.812 1.756 1.00 83.19 420 GLY A O 1
ATOM 917 N N . GLY A 1 141 ? -29.748 23.067 2.030 1.00 85.28 421 GLY A N 1
ATOM 918 C CA . GLY A 1 141 ? -30.181 23.445 0.685 1.00 85.54 421 GLY A CA 1
ATOM 919 C C . GLY A 1 141 ? -29.631 22.511 -0.379 1.00 85.21 421 GLY A C 1
ATOM 920 O O . GLY A 1 141 ? -30.025 21.347 -0.450 1.00 87.16 421 GLY A O 1
ATOM 921 N N . ASP A 1 142 ? -28.715 23.023 -1.202 1.00 84.61 422 ASP A N 1
ATOM 922 C CA . ASP A 1 142 ? -28.083 22.236 -2.270 1.00 85.19 422 ASP A CA 1
ATOM 923 C C . ASP A 1 142 ? -26.714 21.677 -1.858 1.00 82.51 422 ASP A C 1
ATOM 924 O O . ASP A 1 142 ? -25.957 21.193 -2.703 1.00 82.71 422 ASP A O 1
ATOM 929 N N . SER A 1 143 ? -26.406 21.737 -0.564 1.00 78.93 423 SER A N 1
ATOM 930 C CA . SER A 1 143 ? -25.122 21.265 -0.049 1.00 75.32 423 SER A CA 1
ATOM 931 C C . SER A 1 143 ? -25.026 19.743 -0.165 1.00 73.43 423 SER A C 1
ATOM 932 O O . SER A 1 143 ? -25.975 19.041 0.185 1.00 72.10 423 SER A O 1
ATOM 935 N N . PRO A 1 144 ? -23.884 19.228 -0.664 1.00 71.60 424 PRO A N 1
ATOM 936 C CA . PRO A 1 144 ? -23.726 17.781 -0.794 1.00 71.22 424 PRO A CA 1
ATOM 937 C C . PRO A 1 144 ? -23.560 17.076 0.551 1.00 70.00 424 PRO A C 1
ATOM 938 O O . PRO A 1 144 ? -23.085 17.676 1.516 1.00 68.50 424 PRO A O 1
ATOM 942 N N . VAL A 1 145 ? -23.953 15.807 0.593 1.00 69.88 425 VAL A N 1
ATOM 943 C CA . VAL A 1 145 ? -23.919 15.011 1.817 1.00 69.25 425 VAL A CA 1
ATOM 944 C C . VAL A 1 145 ? -23.149 13.715 1.584 1.00 68.89 425 VAL A C 1
ATOM 945 O O . VAL A 1 145 ? -23.351 13.040 0.577 1.00 69.15 425 VAL A O 1
ATOM 949 N N . LEU A 1 146 ? -22.262 13.384 2.518 1.00 69.22 426 LEU A N 1
ATOM 950 C CA . LEU A 1 146 ? -21.557 12.102 2.512 1.00 70.04 426 LEU A CA 1
ATOM 951 C C . LEU A 1 146 ? -21.945 11.312 3.759 1.00 69.86 426 LEU A C 1
ATOM 952 O O . LEU A 1 146 ? -21.702 11.755 4.881 1.00 69.63 426 LEU A O 1
ATOM 957 N N . VAL A 1 147 ? -22.556 10.148 3.554 1.00 69.31 427 VAL A N 1
ATOM 958 C CA . VAL A 1 147 ? -23.046 9.326 4.659 1.00 69.40 427 VAL A CA 1
ATOM 959 C C . VAL A 1 147 ? -21.971 8.333 5.093 1.00 69.31 427 VAL A C 1
ATOM 960 O O . VAL A 1 147 ? -21.468 7.559 4.278 1.00 69.95 427 VAL A O 1
ATOM 964 N N . ALA A 1 148 ? -21.630 8.365 6.379 1.00 69.48 428 ALA A N 1
ATOM 965 C CA . ALA A 1 148 ? -20.636 7.461 6.958 1.00 69.42 428 ALA A CA 1
ATOM 966 C C . ALA A 1 148 ? -21.307 6.472 7.909 1.00 69.47 428 ALA A C 1
ATOM 967 O O . ALA A 1 148 ? -21.826 6.864 8.955 1.00 68.81 428 ALA A O 1
ATOM 969 N N . LEU A 1 149 ? -21.298 5.194 7.534 1.00 69.35 429 LEU A N 1
ATOM 970 C CA . LEU A 1 149 ? -21.839 4.128 8.376 1.00 68.96 429 LEU A CA 1
ATOM 971 C C . LEU A 1 149 ? -20.736 3.620 9.303 1.00 68.37 429 LEU A C 1
ATOM 972 O O . LEU A 1 149 ? -20.011 2.684 8.965 1.00 68.58 429 LEU A O 1
ATOM 977 N N . ASN A 1 150 ? -20.615 4.251 10.469 1.00 68.14 430 ASN A N 1
ATOM 978 C CA . ASN A 1 150 ? -19.530 3.965 11.409 1.00 68.57 430 ASN A CA 1
ATOM 979 C C . ASN A 1 150 ? -19.826 2.743 12.278 1.00 70.01 430 ASN A C 1
ATOM 980 O O . ASN A 1 150 ? -20.978 2.321 12.393 1.00 69.64 430 ASN A O 1
ATOM 985 N N . LYS A 1 151 ? -18.771 2.182 12.868 1.00 72.11 431 LYS A N 1
ATOM 986 C CA . LYS A 1 151 ? -18.854 1.050 13.807 1.00 74.35 431 LYS A CA 1
ATOM 987 C C . LYS A 1 151 ? -19.343 -0.251 13.157 1.00 75.95 431 LYS A C 1
ATOM 988 O O . LYS A 1 151 ? -20.218 -0.938 13.692 1.00 76.05 431 LYS A O 1
ATOM 994 N N . ILE A 1 152 ? -18.761 -0.590 12.009 1.00 77.27 432 ILE A N 1
ATOM 995 C CA . ILE A 1 152 ? -19.055 -1.870 11.348 1.00 78.76 432 ILE A CA 1
ATOM 996 C C . ILE A 1 152 ? -18.351 -3.044 12.034 1.00 78.91 432 ILE A C 1
ATOM 997 O O . ILE A 1 152 ? -18.738 -4.195 11.844 1.00 79.08 432 ILE A O 1
ATOM 1002 N N . ASP A 1 153 ? -17.315 -2.750 12.817 1.00 79.58 433 ASP A N 1
ATOM 1003 C CA . ASP A 1 153 ? -16.639 -3.771 13.624 1.00 80.25 433 ASP A CA 1
ATOM 1004 C C . ASP A 1 153 ? -17.544 -4.308 14.739 1.00 82.06 433 ASP A C 1
ATOM 1005 O O . ASP A 1 153 ? -17.451 -5.479 15.107 1.00 83.50 433 ASP A O 1
ATOM 1010 N N . GLU A 1 154 ? -18.412 -3.447 15.268 1.00 83.99 434 GLU A N 1
ATOM 1011 C CA . GLU A 1 154 ? -19.398 -3.845 16.277 1.00 85.02 434 GLU A CA 1
ATOM 1012 C C . GLU A 1 154 ? -20.642 -4.477 15.652 1.00 85.75 434 GLU A C 1
ATOM 1013 O O . GLU A 1 154 ? -21.302 -5.300 16.284 1.00 86.95 434 GLU A O 1
ATOM 1019 N N . ASN A 1 155 ? -20.961 -4.079 14.421 1.00 87.38 435 ASN A N 1
ATOM 1020 C CA . ASN A 1 155 ? -22.115 -4.616 13.696 1.00 87.88 435 ASN A CA 1
ATOM 1021 C C . ASN A 1 155 ? -21.852 -4.648 12.184 1.00 87.58 435 ASN A C 1
ATOM 1022 O O . ASN A 1 155 ? -22.173 -3.694 11.477 1.00 88.47 435 ASN A O 1
ATOM 1027 N N . PRO A 1 156 ? -21.257 -5.750 11.686 1.00 89.20 436 PRO A N 1
ATOM 1028 C CA . PRO A 1 156 ? -20.933 -5.908 10.260 1.00 88.90 436 PRO A CA 1
ATOM 1029 C C . PRO A 1 156 ? -22.134 -5.826 9.317 1.00 89.34 436 PRO A C 1
ATOM 1030 O O . PRO A 1 156 ? -22.012 -5.302 8.210 1.00 90.20 436 PRO A O 1
ATOM 1034 N N . SER A 1 157 ? -23.280 -6.336 9.758 1.00 90.91 437 SER A N 1
ATOM 1035 C CA . SER A 1 157 ? -24.475 -6.419 8.912 1.00 91.64 437 SER A CA 1
ATOM 1036 C C . SER A 1 157 ? -25.205 -5.083 8.721 1.00 90.83 437 SER A C 1
ATOM 1037 O O . SER A 1 157 ? -26.179 -5.018 7.973 1.00 92.19 437 SER A O 1
ATOM 1040 N N . PHE A 1 158 ? -24.740 -4.030 9.391 1.00 89.20 438 PHE A N 1
ATOM 1041 C CA . PHE A 1 158 ? -25.382 -2.715 9.318 1.00 88.17 438 PHE A CA 1
ATOM 1042 C C . PHE A 1 158 ? -25.338 -2.137 7.903 1.00 86.27 438 PHE A C 1
ATOM 1043 O O . PHE A 1 158 ? -24.263 -1.879 7.363 1.00 85.15 438 PHE A O 1
ATOM 1051 N N . GLU A 1 159 ? -26.519 -1.942 7.319 1.00 85.25 439 GLU A N 1
ATOM 1052 C CA . GLU A 1 159 ? -26.663 -1.373 5.977 1.00 85.31 439 GLU A CA 1
ATOM 1053 C C . GLU A 1 159 ? -27.903 -0.487 5.883 1.00 84.84 439 GLU A C 1
ATOM 1054 O O . GLU A 1 159 ? -28.736 -0.465 6.792 1.00 84.43 439 GLU A O 1
ATOM 1060 N N . LEU A 1 160 ? -28.007 0.241 4.774 1.00 84.89 440 LEU A N 1
ATOM 1061 C CA . LEU A 1 160 ? -29.156 1.106 4.492 1.00 84.12 440 LEU A CA 1
ATOM 1062 C C . LEU A 1 160 ? -29.698 0.844 3.089 1.00 83.00 440 LEU A C 1
ATOM 1063 O O . LEU A 1 160 ? -28.997 0.298 2.235 1.00 82.45 440 LEU A O 1
ATOM 1068 N N . ASN A 1 161 ? -30.949 1.233 2.860 1.00 83.19 441 ASN A N 1
ATOM 1069 C CA . ASN A 1 161 ? -31.534 1.211 1.517 1.00 82.47 441 ASN A CA 1
ATOM 1070 C C . ASN A 1 161 ? -30.993 2.392 0.711 1.00 81.33 441 ASN A C 1
ATOM 1071 O O . ASN A 1 161 ? -31.613 3.454 0.646 1.00 80.28 441 ASN A O 1
ATOM 1076 N N . ARG A 1 162 ? -29.832 2.186 0.096 1.00 80.94 442 ARG A N 1
ATOM 1077 C CA . ARG A 1 162 ? -29.067 3.271 -0.525 1.00 80.90 442 ARG A CA 1
ATOM 1078 C C . ARG A 1 162 ? -29.729 3.848 -1.774 1.00 82.10 442 ARG A C 1
ATOM 1079 O O . ARG A 1 162 ? -29.753 5.065 -1.958 1.00 83.05 442 ARG A O 1
ATOM 1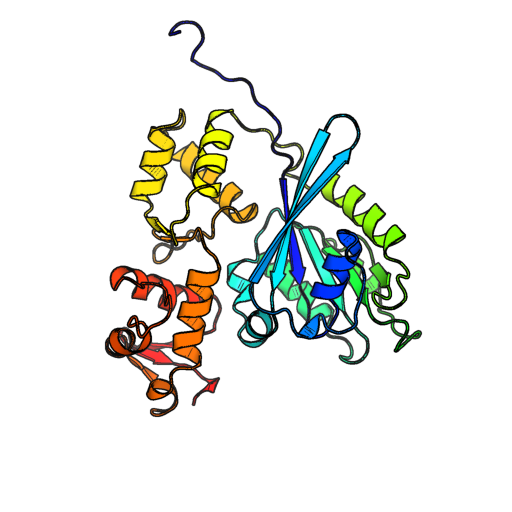087 N N . LYS A 1 163 ? -30.259 2.974 -2.626 1.00 83.69 443 LYS A N 1
ATOM 1088 C CA . LYS A 1 163 ? -30.921 3.397 -3.864 1.00 84.75 443 LYS A CA 1
ATOM 1089 C C . LYS A 1 163 ? -32.128 4.290 -3.569 1.00 84.04 443 LYS A C 1
ATOM 1090 O O . LYS A 1 163 ? -32.372 5.268 -4.275 1.00 84.05 443 LYS A O 1
ATOM 1096 N N . PHE A 1 164 ? -32.870 3.948 -2.520 1.00 83.54 444 PHE A N 1
ATOM 1097 C CA . PHE A 1 164 ? -34.023 4.737 -2.089 1.00 85.23 444 PHE A CA 1
ATOM 1098 C C . PHE A 1 164 ? -33.608 6.117 -1.576 1.00 85.63 444 PHE A C 1
ATOM 1099 O O . PHE A 1 164 ? -34.223 7.125 -1.931 1.00 87.38 444 PHE A O 1
ATOM 1107 N N . LEU A 1 165 ? -32.565 6.154 -0.749 1.00 83.69 445 LEU A N 1
ATOM 1108 C CA . LEU A 1 165 ? -32.135 7.390 -0.093 1.00 82.29 445 LEU A CA 1
ATOM 1109 C C . LEU A 1 165 ? -31.501 8.400 -1.048 1.00 81.17 445 LEU A C 1
ATOM 1110 O O . LEU A 1 165 ? -31.829 9.583 -0.999 1.00 83.32 445 LEU A O 1
ATOM 1115 N N . GLN A 1 166 ? -30.599 7.941 -1.910 1.00 81.01 446 GLN A N 1
ATOM 1116 C CA . GLN A 1 166 ? -29.894 8.844 -2.827 1.00 81.19 446 GLN A CA 1
ATOM 1117 C C . GLN A 1 166 ? -30.822 9.444 -3.891 1.00 82.65 446 GLN A C 1
ATOM 1118 O O . GLN A 1 166 ? -30.576 10.544 -4.385 1.00 83.83 446 GLN A O 1
ATOM 1124 N N . GLU A 1 167 ? -31.880 8.715 -4.238 1.00 84.39 447 GLU A N 1
ATOM 1125 C CA . GLU A 1 167 ? -32.883 9.202 -5.187 1.00 85.99 447 GLU A CA 1
ATOM 1126 C C . GLU A 1 167 ? -33.814 10.221 -4.532 1.00 85.20 447 GLU A C 1
ATOM 1127 O O . GLU A 1 167 ? -34.103 11.267 -5.115 1.00 86.63 447 GLU A O 1
ATOM 1133 N N . LYS A 1 168 ? -34.282 9.907 -3.326 1.00 83.66 448 LYS A N 1
ATOM 1134 C CA . LYS A 1 168 ? -35.131 10.823 -2.557 1.00 83.47 448 LYS A CA 1
ATOM 1135 C C . LYS A 1 168 ? -34.360 12.068 -2.116 1.00 84.32 448 LYS A C 1
ATOM 1136 O O . LYS A 1 168 ? -34.930 13.157 -2.019 1.00 84.93 448 LYS A O 1
ATOM 1142 N N . TYR A 1 169 ? -33.069 11.895 -1.845 1.00 84.25 449 TYR A N 1
ATOM 1143 C CA . TYR A 1 169 ? -32.190 12.995 -1.447 1.00 83.13 449 TYR A CA 1
ATOM 1144 C C . TYR A 1 169 ? -30.988 13.069 -2.394 1.00 82.69 449 TYR A C 1
ATOM 1145 O O . TYR A 1 169 ? -29.948 12.467 -2.124 1.00 82.40 449 TYR A O 1
ATOM 1154 N N . PRO A 1 170 ? -31.131 13.805 -3.516 1.00 82.97 450 PRO A N 1
ATOM 1155 C CA . PRO A 1 170 ? -30.062 13.949 -4.520 1.00 82.12 450 PRO A CA 1
ATOM 1156 C C . PRO A 1 170 ? -28.741 14.513 -3.985 1.00 81.58 450 PRO A C 1
ATOM 1157 O O . PRO A 1 170 ? -27.694 14.320 -4.607 1.00 81.90 450 PRO A O 1
ATOM 1161 N N . SER A 1 171 ? -28.796 15.213 -2.855 1.00 80.05 451 SER A N 1
ATOM 1162 C CA . SER A 1 171 ? -27.596 15.765 -2.220 1.00 79.77 451 SER A CA 1
ATOM 1163 C C . SER A 1 171 ? -26.603 14.694 -1.746 1.00 78.10 451 SER A C 1
ATO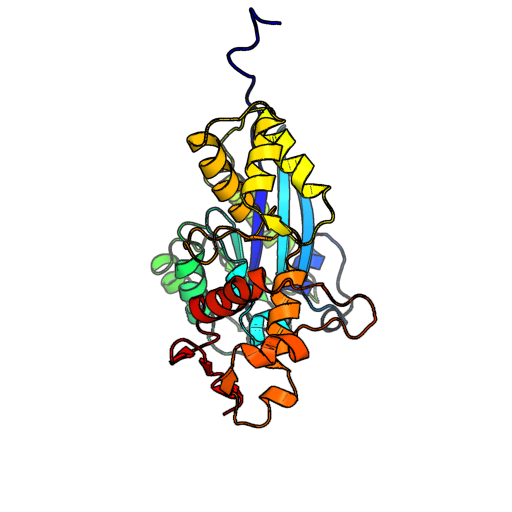M 1164 O O . SER A 1 171 ? -25.416 14.978 -1.595 1.00 76.77 451 SER A O 1
ATOM 1167 N N . ILE A 1 172 ? -27.088 13.475 -1.510 1.00 76.56 452 ILE A N 1
ATOM 1168 C CA . ILE A 1 172 ? -26.222 12.365 -1.107 1.00 75.75 452 ILE A CA 1
ATOM 1169 C C . ILE A 1 172 ? -25.315 11.954 -2.270 1.00 74.93 452 ILE A C 1
ATOM 1170 O O . ILE A 1 172 ? -25.796 11.549 -3.328 1.00 73.73 452 ILE A O 1
ATOM 1175 N N . LYS A 1 173 ? -24.005 12.056 -2.058 1.00 74.83 453 LYS A N 1
ATOM 1176 C CA . LYS A 1 173 ? -23.012 11.734 -3.087 1.00 75.86 453 LYS A CA 1
ATOM 1177 C C . LYS A 1 173 ? -22.380 10.350 -2.911 1.00 76.26 453 LYS A C 1
ATOM 1178 O O . LYS A 1 173 ? -21.763 9.829 -3.842 1.00 78.01 453 LYS A O 1
ATOM 1184 N N . GLY A 1 174 ? -22.517 9.763 -1.725 1.00 74.64 454 GLY A N 1
ATOM 1185 C CA . GLY A 1 174 ? -21.973 8.430 -1.476 1.00 74.32 454 GLY A CA 1
ATOM 1186 C C . GLY A 1 174 ? -22.201 7.900 -0.071 1.00 74.21 454 GLY A C 1
ATOM 1187 O O . GLY A 1 174 ? -22.348 8.668 0.884 1.00 73.91 454 GLY A O 1
ATOM 1188 N N . PHE A 1 175 ? -22.233 6.574 0.041 1.00 73.54 455 PHE A N 1
ATOM 1189 C CA . PHE A 1 175 ? -22.333 5.883 1.326 1.00 72.24 455 PHE A CA 1
ATOM 1190 C C . PHE A 1 175 ? -21.027 5.143 1.591 1.00 70.99 455 PHE A C 1
ATOM 1191 O O . PHE A 1 175 ? -20.425 4.594 0.669 1.00 69.36 455 PHE A O 1
ATOM 1199 N N . PHE A 1 176 ? -20.590 5.132 2.847 1.00 72.07 456 PHE A N 1
ATOM 1200 C CA . PHE A 1 176 ? -19.306 4.526 3.211 1.00 72.92 456 PHE A CA 1
ATOM 1201 C C . PHE A 1 176 ? -19.348 3.791 4.547 1.00 72.20 456 PHE A C 1
ATOM 1202 O O . PHE A 1 176 ? -19.522 4.406 5.601 1.00 72.18 456 PHE A O 1
ATOM 1210 N N . ARG A 1 177 ? -19.183 2.471 4.487 1.00 71.96 457 ARG A N 1
ATOM 1211 C CA . ARG A 1 177 ? -19.041 1.645 5.684 1.00 71.43 457 ARG A CA 1
ATOM 1212 C C . ARG A 1 177 ? -17.626 1.801 6.221 1.00 69.27 457 ARG A C 1
ATOM 1213 O O . ARG A 1 177 ? -16.660 1.471 5.535 1.00 68.04 457 ARG A O 1
ATOM 1221 N N . ILE A 1 178 ? -17.508 2.321 7.439 1.00 69.52 458 ILE A N 1
ATOM 1222 C CA . ILE A 1 178 ? -16.201 2.583 8.039 1.00 70.09 458 ILE A CA 1
ATOM 1223 C C . ILE A 1 178 ? -16.110 2.105 9.485 1.00 70.02 458 ILE A C 1
ATOM 1224 O O . ILE A 1 178 ? -17.121 1.819 10.130 1.00 68.29 458 ILE A O 1
ATOM 1229 N N . SER A 1 179 ? -14.876 2.020 9.970 1.00 71.12 459 SER A N 1
ATOM 1230 C CA . SER A 1 179 ? -14.586 1.730 11.371 1.00 71.06 459 SER A CA 1
ATOM 1231 C C . SER A 1 179 ? -13.430 2.613 11.827 1.00 71.57 459 SER A C 1
ATOM 1232 O O . SER A 1 179 ? -12.293 2.423 11.397 1.00 72.37 459 SER A O 1
ATOM 1235 N N . CYS A 1 180 ? -13.726 3.583 12.688 1.00 72.19 460 CYS A N 1
ATOM 1236 C CA . CYS A 1 180 ? -12.699 4.478 13.222 1.00 73.64 460 CYS A CA 1
ATOM 1237 C C . CYS A 1 180 ? -11.743 3.755 14.171 1.00 74.32 460 CYS A C 1
ATOM 1238 O O . CYS A 1 180 ? -10.598 4.173 14.335 1.00 74.19 460 CYS A O 1
ATOM 1241 N N . LYS A 1 181 ? -12.217 2.675 14.789 1.00 76.54 461 LYS A N 1
ATOM 1242 C CA . LYS A 1 181 ? -11.393 1.869 15.689 1.00 78.68 461 LYS A CA 1
ATOM 1243 C C . LYS A 1 181 ? -10.341 1.084 14.911 1.00 78.96 461 LYS A C 1
ATOM 1244 O O . LYS A 1 181 ? -9.149 1.190 15.194 1.00 79.67 461 LYS A O 1
ATOM 1250 N N . GLU A 1 182 ? -10.794 0.308 13.931 1.00 80.53 462 GLU A N 1
ATOM 1251 C CA . GLU A 1 182 ? -9.908 -0.544 13.130 1.00 82.74 462 GLU A CA 1
ATOM 1252 C C . GLU A 1 182 ? -9.301 0.172 11.917 1.00 83.24 462 GLU A C 1
ATOM 1253 O O . GLU A 1 182 ? -8.489 -0.412 11.199 1.00 85.70 462 GLU A O 1
ATOM 1259 N N . ASP A 1 183 ? -9.699 1.424 11.693 1.00 83.11 463 ASP A N 1
ATOM 1260 C CA . ASP A 1 183 ? -9.198 2.240 10.577 1.00 82.80 463 ASP A CA 1
ATOM 1261 C C . ASP A 1 183 ? -9.520 1.613 9.213 1.00 81.79 463 ASP A C 1
ATOM 1262 O O . ASP A 1 183 ? -8.658 1.522 8.339 1.00 82.12 463 ASP A O 1
ATOM 1267 N N . ARG A 1 184 ? -10.770 1.184 9.047 1.00 81.15 464 ARG A N 1
ATOM 1268 C CA . ARG A 1 184 ? -11.246 0.613 7.785 1.00 80.63 464 ARG A CA 1
ATOM 1269 C C . ARG A 1 184 ? -12.154 1.589 7.043 1.00 79.61 464 ARG A C 1
ATOM 1270 O O . ARG A 1 184 ? -13.057 2.176 7.637 1.00 78.38 464 ARG A O 1
ATOM 1278 N N . GLY A 1 185 ? -11.904 1.754 5.746 1.00 78.75 465 GLY A N 1
ATOM 1279 C CA . GLY A 1 185 ? -12.750 2.579 4.878 1.00 77.63 465 GLY A CA 1
ATOM 1280 C C . GLY A 1 185 ? -12.506 4.079 4.938 1.00 77.21 465 GLY A C 1
ATOM 1281 O O . GLY A 1 185 ? -13.218 4.844 4.287 1.00 77.76 465 GLY A O 1
ATOM 1282 N N . ILE A 1 186 ? -11.502 4.504 5.705 1.00 76.28 466 ILE A N 1
ATOM 1283 C CA . ILE A 1 186 ? -11.193 5.930 5.864 1.00 75.58 466 ILE A CA 1
ATOM 1284 C C . ILE A 1 186 ? -10.506 6.471 4.609 1.00 75.50 466 ILE A C 1
ATOM 1285 O O . ILE A 1 186 ? -10.825 7.569 4.150 1.00 75.64 466 ILE A O 1
ATOM 1290 N N . GLU A 1 187 ? -9.566 5.700 4.066 1.00 75.55 467 GLU A N 1
ATOM 1291 C CA . GLU A 1 187 ? -8.855 6.078 2.839 1.00 75.28 467 GLU A CA 1
ATOM 1292 C C . GLU A 1 187 ? -9.821 6.296 1.671 1.00 74.82 467 GLU A C 1
ATOM 1293 O O . GLU A 1 187 ? -9.702 7.274 0.934 1.00 73.68 467 GLU A O 1
ATOM 1295 N N . GLY A 1 188 ? -10.778 5.385 1.519 1.00 75.60 468 GLY A N 1
ATOM 1296 C CA . GLY A 1 188 ? -11.801 5.495 0.477 1.00 76.05 468 GLY A CA 1
ATOM 1297 C C . GLY A 1 188 ? -12.742 6.667 0.702 1.00 76.59 468 GLY A C 1
ATOM 1298 O O . GLY A 1 188 ? -13.122 7.359 -0.244 1.00 77.62 468 GLY A O 1
ATOM 1299 N N . PHE A 1 189 ? -13.117 6.883 1.960 1.00 76.63 469 PHE A N 1
ATOM 1300 C CA . PHE A 1 189 ? -13.970 8.012 2.343 1.00 74.99 469 PHE A CA 1
ATOM 1301 C C . PHE A 1 189 ? -13.255 9.348 2.138 1.00 74.40 469 PHE A C 1
ATOM 1302 O O . PHE A 1 189 ? -13.852 10.313 1.660 1.00 74.20 469 PHE A O 1
ATOM 1310 N N . SER A 1 190 ? -11.977 9.393 2.507 1.00 74.38 470 SER A N 1
ATOM 1311 C CA . SER A 1 190 ? -11.168 10.609 2.386 1.00 73.71 470 SER A CA 1
ATOM 1312 C C . SER A 1 190 ? -10.972 11.031 0.927 1.00 73.64 470 SER A C 1
ATOM 1313 O O . SER A 1 190 ? -10.955 12.222 0.621 1.00 72.84 470 SER A O 1
ATOM 1316 N N . GLN A 1 191 ? -10.823 10.050 0.039 1.00 74.50 471 GLN A N 1
ATOM 1317 C CA . GLN A 1 191 ? -10.677 10.306 -1.395 1.00 74.31 471 GLN A CA 1
ATOM 1318 C C . GLN A 1 191 ? -11.946 10.913 -1.993 1.00 74.27 471 GLN A C 1
ATOM 1319 O O . GLN A 1 191 ? -11.874 11.839 -2.800 1.00 75.03 471 GLN A O 1
ATOM 1321 N N . LYS A 1 192 ? -13.101 10.389 -1.590 1.00 74.82 472 LYS A N 1
ATOM 1322 C CA . LYS A 1 192 ? -14.395 10.919 -2.036 1.00 75.69 472 LYS A CA 1
ATOM 1323 C C . LYS A 1 192 ? -14.664 12.312 -1.457 1.00 75.54 472 LYS A C 1
ATOM 1324 O O . LYS A 1 192 ? -15.272 13.156 -2.117 1.00 75.74 472 LYS A O 1
ATOM 1330 N N . LEU A 1 193 ? -14.218 12.541 -0.224 1.00 75.11 473 LEU A N 1
ATOM 1331 C CA . LEU A 1 193 ? -14.366 13.847 0.422 1.00 74.96 473 LEU A CA 1
ATOM 1332 C C . LEU A 1 193 ? -13.589 14.915 -0.343 1.00 75.52 473 LEU A C 1
ATOM 1333 O O . LEU A 1 193 ? -14.137 15.964 -0.685 1.00 74.17 473 LEU A O 1
ATOM 1338 N N . LYS A 1 194 ? -12.316 14.633 -0.613 1.00 76.19 474 LYS A N 1
ATOM 1339 C CA . LYS A 1 194 ? -11.461 15.536 -1.389 1.00 77.13 474 LYS A CA 1
ATOM 1340 C C . LYS A 1 194 ? -12.061 15.845 -2.761 1.00 78.26 474 LYS A C 1
ATOM 1341 O O . LYS A 1 194 ? -12.028 16.988 -3.214 1.00 79.69 474 LYS A O 1
ATOM 1347 N N . LYS A 1 195 ? -12.616 14.823 -3.408 1.00 77.94 475 LYS A N 1
ATOM 1348 C CA . LYS A 1 195 ? -13.167 14.965 -4.756 1.00 79.46 475 LYS A CA 1
ATOM 1349 C C . LYS A 1 195 ? -14.434 15.817 -4.763 1.00 78.80 475 LYS A C 1
ATOM 1350 O O . LYS A 1 195 ? -14.594 16.684 -5.620 1.00 79.32 475 LYS A O 1
ATOM 1356 N N . GLU A 1 196 ? -15.324 15.570 -3.806 1.00 80.31 476 GLU A N 1
ATOM 1357 C CA . GLU A 1 196 ? -16.582 16.319 -3.700 1.00 80.34 476 GLU A CA 1
ATOM 1358 C C . GLU A 1 196 ? -16.382 17.744 -3.175 1.00 79.39 476 GLU A C 1
ATOM 1359 O O . GLU A 1 196 ? -17.178 18.632 -3.482 1.00 76.94 476 GLU A O 1
ATOM 1365 N N . LEU A 1 197 ? -15.329 17.954 -2.386 1.00 79.53 477 LEU A N 1
ATOM 1366 C CA . LEU A 1 197 ? -14.979 19.293 -1.895 1.00 79.94 477 LEU A CA 1
ATOM 1367 C C . LEU A 1 197 ? -14.587 20.236 -3.034 1.00 82.36 477 LEU A C 1
ATOM 1368 O O . LEU A 1 197 ? -14.891 21.428 -2.990 1.00 84.62 477 LEU A O 1
ATOM 1373 N N . LEU A 1 198 ? -13.910 19.698 -4.045 1.00 83.82 478 LEU A N 1
ATOM 1374 C CA . LEU A 1 198 ? -13.525 20.473 -5.227 1.00 83.42 478 LEU A CA 1
ATOM 1375 C C . LEU A 1 198 ? -14.726 20.849 -6.100 1.00 83.80 478 LEU A C 1
ATOM 1376 O O . LEU A 1 198 ? -14.697 21.865 -6.792 1.00 84.99 478 LEU A O 1
ATOM 1381 N N . LYS A 1 199 ? -15.777 20.034 -6.053 1.00 84.83 479 LYS A N 1
ATOM 1382 C CA . LYS A 1 199 ? -16.944 20.197 -6.926 1.00 86.34 479 LYS A CA 1
ATOM 1383 C C . LYS A 1 199 ? -18.059 21.087 -6.354 1.00 87.50 479 LYS A C 1
ATOM 1384 O O . LYS A 1 199 ? -19.091 21.265 -7.004 1.00 86.85 479 LYS A O 1
ATOM 1390 N N . VAL A 1 200 ? -17.864 21.639 -5.157 1.00 89.48 480 VAL A N 1
ATOM 1391 C CA . VAL A 1 200 ? -18.874 22.526 -4.557 1.00 91.83 480 VAL A CA 1
ATOM 1392 C C . VAL A 1 200 ? -18.996 23.812 -5.379 1.00 94.74 480 VAL A C 1
ATOM 1393 O O . VAL A 1 200 ? -18.012 24.284 -5.949 1.00 95.79 480 VAL A O 1
ATOM 1397 N N . GLU A 1 201 ? -20.204 24.370 -5.427 1.00 97.67 481 GLU A N 1
ATOM 1398 C CA . GLU A 1 201 ? -20.523 25.471 -6.346 1.00 100.31 481 GLU A CA 1
ATOM 1399 C C . GLU A 1 201 ? -19.684 26.732 -6.136 1.00 100.47 481 GLU A C 1
ATOM 1400 O O . GLU A 1 201 ? -19.309 27.393 -7.106 1.00 102.77 481 GLU A O 1
ATOM 1406 N N . HIS A 1 202 ? -19.382 27.059 -4.882 1.00 99.32 482 HIS A N 1
ATOM 1407 C CA . HIS A 1 202 ? -18.644 28.290 -4.566 1.00 100.94 482 HIS A CA 1
ATOM 1408 C C . HIS A 1 202 ? -17.121 28.099 -4.507 1.00 101.26 482 HIS A C 1
ATOM 1409 O O . HIS A 1 202 ? -16.398 28.968 -4.014 1.00 101.60 482 HIS A O 1
ATOM 1416 N N . MET A 1 203 ? -16.641 26.972 -5.024 1.00 101.40 483 MET A N 1
ATOM 1417 C CA . MET A 1 203 ? -15.203 26.723 -5.133 1.00 101.74 483 MET A CA 1
ATOM 1418 C C . MET A 1 203 ? -14.627 27.481 -6.331 1.00 102.84 483 MET A C 1
ATOM 1419 O O . MET A 1 203 ? -13.500 27.978 -6.280 1.00 103.99 483 MET A O 1
ATOM 1424 N N . GLN A 1 204 ? -15.413 27.560 -7.403 1.00 102.84 484 GLN A N 1
ATOM 1425 C CA . GLN A 1 204 ? -15.023 28.276 -8.619 1.00 103.54 484 GLN A CA 1
ATOM 1426 C C . GLN A 1 204 ? -15.211 29.791 -8.500 1.00 102.47 484 GLN A C 1
ATOM 1427 O O . GLN A 1 204 ? -14.638 30.548 -9.286 1.00 103.19 484 GLN A O 1
ATOM 1433 N N . ILE A 1 205 ? -16.014 30.227 -7.530 1.00 100.02 485 ILE A N 1
ATOM 1434 C CA . ILE A 1 205 ? -16.257 31.656 -7.306 1.00 98.57 485 ILE A CA 1
ATOM 1435 C C . ILE A 1 205 ? -14.982 32.345 -6.813 1.00 97.19 485 ILE A C 1
ATOM 1436 O O . ILE A 1 205 ? -14.219 31.776 -6.029 1.00 95.29 485 ILE A O 1
ATOM 1441 N N . GLU A 1 206 ? -14.770 33.575 -7.281 1.00 96.88 486 GLU A N 1
ATOM 1442 C CA . GLU A 1 206 ? -13.555 34.336 -6.977 1.00 96.23 486 GLU A CA 1
ATOM 1443 C C . GLU A 1 206 ? -13.875 35.708 -6.380 1.00 92.75 486 GLU A C 1
ATOM 1444 O O . GLU A 1 206 ? -14.899 36.317 -6.696 1.00 89.63 486 GLU A O 1
ATOM 1450 N N . TRP A 1 207 ? -12.974 36.176 -5.518 1.00 91.07 487 TRP A N 1
ATOM 1451 C CA . TRP A 1 207 ? -13.172 37.384 -4.714 1.00 91.46 487 TRP A CA 1
ATOM 1452 C C . TRP A 1 207 ? -12.154 38.468 -5.042 1.00 92.06 487 TRP A C 1
ATOM 1453 O O . TRP A 1 207 ? -11.077 38.181 -5.560 1.00 92.83 487 TRP A O 1
ATOM 1464 N N . ALA A 1 208 ? -12.495 39.709 -4.704 1.00 92.49 488 ALA A N 1
ATOM 1465 C CA . ALA A 1 208 ? -11.542 40.817 -4.746 1.00 92.73 488 ALA A CA 1
ATOM 1466 C C . ALA A 1 208 ? -10.615 40.745 -3.536 1.00 93.87 488 ALA A C 1
ATOM 1467 O O . ALA A 1 208 ? -10.907 40.052 -2.561 1.00 95.67 488 ALA A O 1
ATOM 1469 N N . LYS A 1 209 ? -9.502 41.469 -3.602 1.00 95.49 489 LYS A N 1
ATOM 1470 C CA . LYS A 1 209 ? -8.508 41.469 -2.519 1.00 96.12 489 LYS A CA 1
ATOM 1471 C C . LYS A 1 209 ? -9.068 42.030 -1.211 1.00 94.24 489 LYS A C 1
ATOM 1472 O O . LYS A 1 209 ? -8.726 41.551 -0.130 1.00 93.48 489 LYS A O 1
ATOM 1478 N N . SER A 1 210 ? -9.924 43.043 -1.322 1.00 93.03 490 SER A N 1
ATOM 1479 C CA . SER A 1 210 ? -10.522 43.695 -0.152 1.00 93.27 490 SER A CA 1
ATOM 1480 C C . SER A 1 210 ? -11.398 42.744 0.671 1.00 92.20 490 SER A C 1
ATOM 1481 O O . SER A 1 210 ? -11.438 42.837 1.897 1.00 91.03 490 SER A O 1
ATOM 1484 N N . TRP A 1 211 ? -12.087 41.831 -0.010 1.00 90.62 491 TRP A N 1
ATOM 1485 C CA . TRP A 1 211 ? -12.965 40.860 0.649 1.00 87.87 491 TRP A CA 1
ATOM 1486 C C . TRP A 1 211 ? -12.170 39.876 1.516 1.00 88.32 491 TRP A C 1
ATOM 1487 O O . TRP A 1 211 ? -12.628 39.481 2.588 1.00 88.73 491 TRP A O 1
ATOM 1498 N N . PHE A 1 212 ? -10.983 39.491 1.049 1.00 88.55 492 PHE A N 1
ATOM 1499 C CA . PHE A 1 212 ? -10.072 38.646 1.831 1.00 87.84 492 PHE A CA 1
ATOM 1500 C C . PHE A 1 212 ? -9.499 39.391 3.034 1.00 88.97 492 PHE A C 1
ATOM 1501 O O . PHE A 1 212 ? -9.274 38.794 4.087 1.00 89.18 492 PHE A O 1
ATOM 1509 N N . GLU A 1 213 ? -9.246 40.688 2.867 1.00 90.97 493 GLU A N 1
ATOM 1510 C CA . GLU A 1 213 ? -8.724 41.522 3.954 1.00 92.84 493 GLU A CA 1
ATOM 1511 C C . GLU A 1 213 ? -9.760 41.700 5.067 1.00 90.64 493 GLU A C 1
ATOM 1512 O O . GLU A 1 213 ? -9.414 41.667 6.248 1.00 88.49 493 GLU A O 1
ATOM 1518 N N . VAL A 1 214 ? -11.023 41.882 4.683 1.00 89.32 494 VAL A N 1
ATOM 1519 C CA . VAL A 1 214 ? -12.128 41.923 5.644 1.00 88.65 494 VAL A CA 1
ATOM 1520 C C . VAL A 1 214 ? -12.254 40.575 6.357 1.00 87.91 494 VAL A C 1
ATOM 1521 O O . VAL A 1 214 ? -12.448 40.524 7.572 1.00 87.39 494 VAL A O 1
ATOM 1525 N N . LYS A 1 215 ? -12.134 39.494 5.591 1.00 87.22 495 LYS A N 1
ATOM 1526 C CA . LYS A 1 215 ? -12.232 38.136 6.126 1.00 86.56 495 LYS A CA 1
ATOM 1527 C C . LYS A 1 215 ? -11.138 37.862 7.157 1.00 87.66 495 LYS A C 1
ATOM 1528 O O . LYS A 1 215 ? -11.429 37.459 8.283 1.00 88.12 495 LYS A O 1
ATOM 1534 N N . THR A 1 216 ? -9.887 38.089 6.766 1.00 89.28 496 THR A N 1
ATOM 1535 C CA . THR A 1 216 ? -8.735 37.828 7.638 1.00 89.72 496 THR A CA 1
ATOM 1536 C C . THR A 1 216 ? -8.702 38.743 8.866 1.00 89.71 496 THR A C 1
ATOM 1537 O O . THR A 1 216 ? -8.187 38.357 9.917 1.00 90.11 496 THR A O 1
ATOM 1541 N N . LYS A 1 217 ? -9.248 39.948 8.724 1.00 90.32 497 LYS A N 1
ATOM 1542 C CA . LYS A 1 217 ? -9.377 40.883 9.845 1.00 91.20 497 LYS A CA 1
ATOM 1543 C C . LYS A 1 217 ? -10.303 40.301 10.917 1.00 90.20 497 LYS A C 1
ATOM 1544 O O . LYS A 1 217 ? -9.976 40.318 12.106 1.00 88.99 497 LYS A O 1
ATOM 1550 N N . LEU A 1 218 ? -11.450 39.783 10.478 1.00 89.22 498 LEU A N 1
ATOM 1551 C CA . LEU A 1 218 ? -12.443 39.179 11.373 1.00 88.14 498 LEU A CA 1
ATOM 1552 C C . LEU A 1 218 ? -11.926 37.913 12.058 1.00 88.27 498 LEU A C 1
ATOM 1553 O O . LEU A 1 218 ? -12.247 37.659 13.219 1.00 89.04 498 LEU A O 1
ATOM 1558 N N . GLU A 1 219 ? -11.130 37.128 11.336 1.00 89.17 499 GLU A N 1
ATOM 1559 C CA . GLU A 1 219 ? -10.587 35.872 11.864 1.00 89.23 499 GLU A CA 1
ATOM 1560 C C . GLU A 1 219 ? -9.632 36.096 13.037 1.00 89.86 499 GLU A C 1
ATOM 1561 O O . GLU A 1 219 ? -9.683 35.367 14.028 1.00 88.64 499 GLU A O 1
ATOM 1567 N N . LYS A 1 220 ? -8.771 37.104 12.921 1.00 92.17 500 LYS A N 1
ATOM 1568 C CA . LYS A 1 220 ? -7.795 37.410 13.972 1.00 93.68 500 LYS A CA 1
ATOM 1569 C C . LYS A 1 220 ? -8.386 38.192 15.152 1.00 93.63 500 LYS A C 1
ATOM 1570 O O . LYS A 1 220 ? -7.741 38.312 16.196 1.00 93.35 500 LYS A O 1
ATOM 1576 N N . MET A 1 221 ? -9.597 38.722 14.987 1.00 92.84 501 MET A N 1
ATOM 1577 C CA . MET A 1 221 ? -10.298 39.403 16.083 1.00 92.41 501 MET A CA 1
ATOM 1578 C C . MET A 1 221 ? -10.731 38.413 17.166 1.00 91.83 501 MET A C 1
ATOM 1579 O O . MET A 1 221 ? -11.224 37.326 16.862 1.00 93.25 501 MET A O 1
ATOM 1584 N N . SER A 1 222 ? -10.546 38.808 18.424 1.00 90.52 502 SER A N 1
ATOM 1585 C CA . SER A 1 222 ? -10.838 37.950 19.577 1.00 89.29 502 SER A CA 1
ATOM 1586 C C . SER A 1 222 ? -12.149 38.318 20.283 1.00 88.85 502 SER A C 1
ATOM 1587 O O . SER A 1 222 ? -12.451 37.782 21.350 1.00 89.57 502 SER A O 1
ATOM 1590 N N . CYS A 1 223 ? -12.921 39.224 19.687 1.00 87.75 503 CYS A N 1
ATOM 1591 C CA . CYS A 1 223 ? -14.202 39.647 20.258 1.00 86.51 503 CYS A CA 1
ATOM 1592 C C . CYS A 1 223 ? -15.241 38.534 20.154 1.00 85.71 503 CYS A C 1
ATOM 1593 O O . CYS A 1 223 ? -15.170 37.691 19.258 1.00 87.57 503 CYS A O 1
ATOM 1596 N N . ASN A 1 224 ? -16.202 38.539 21.072 1.00 83.82 504 ASN A N 1
ATOM 1597 C CA . ASN A 1 224 ? -17.302 37.577 21.043 1.00 82.72 504 ASN A CA 1
ATOM 1598 C C . ASN A 1 224 ? -18.227 37.842 19.863 1.00 81.90 504 ASN A C 1
ATOM 1599 O O . ASN A 1 224 ? -18.649 36.915 19.169 1.00 81.44 504 ASN A O 1
ATOM 1604 N N . PHE A 1 225 ? -18.540 39.116 19.649 1.00 81.10 505 PHE A N 1
ATOM 1605 C CA . PHE A 1 225 ? -19.357 39.540 18.516 1.00 81.00 505 PHE A CA 1
ATOM 1606 C C . PHE A 1 225 ? -19.088 40.998 18.163 1.00 80.93 505 PHE A C 1
ATOM 1607 O O . PHE A 1 225 ? -18.378 41.703 18.882 1.00 82.16 505 PHE A O 1
ATOM 1615 N N . ILE A 1 226 ? -19.663 41.437 17.049 1.00 80.84 506 ILE A N 1
ATOM 1616 C CA . ILE A 1 226 ? -19.608 42.841 16.641 1.00 81.49 506 ILE A CA 1
ATOM 1617 C C . ILE A 1 226 ? -20.966 43.285 16.104 1.00 81.40 506 ILE A C 1
ATOM 1618 O O . ILE A 1 226 ? -21.710 42.485 15.538 1.00 79.09 506 ILE A O 1
ATOM 1623 N N . THR A 1 227 ? -21.284 44.562 16.296 1.00 83.17 507 THR A N 1
ATOM 1624 C CA . THR A 1 227 ? -22.537 45.123 15.787 1.00 84.54 507 THR A CA 1
ATOM 1625 C C . THR A 1 227 ? -22.422 45.404 14.287 1.00 83.85 507 THR A C 1
ATOM 1626 O O . THR A 1 227 ? -21.327 45.401 13.727 1.00 83.34 507 THR A O 1
ATOM 1630 N N . TYR A 1 228 ? -23.564 45.642 13.649 1.00 84.96 508 TYR A N 1
ATOM 1631 C CA . TYR A 1 228 ? -23.624 45.836 12.196 1.00 86.18 508 TYR A CA 1
ATOM 1632 C C . TYR A 1 228 ? -22.970 47.154 11.764 1.00 86.46 508 TYR A C 1
ATOM 1633 O O . TYR A 1 228 ? -22.528 47.290 10.621 1.00 85.45 508 TYR A O 1
ATOM 1642 N N . GLU A 1 229 ? -22.912 48.113 12.687 1.00 86.60 509 GLU A N 1
ATOM 1643 C CA . GLU A 1 229 ? -22.189 49.370 12.477 1.00 86.52 509 GLU A CA 1
ATOM 1644 C C . GLU A 1 229 ? -20.680 49.123 12.415 1.00 85.14 509 GLU A C 1
ATOM 1645 O O . GLU A 1 229 ? -19.987 49.687 11.567 1.00 84.40 509 GLU A O 1
ATOM 1651 N N . GLU A 1 230 ? -20.186 48.276 13.315 1.00 84.16 510 GLU A N 1
ATOM 1652 C CA . GLU A 1 230 ? -18.757 47.962 13.397 1.00 83.58 510 GLU A CA 1
ATOM 1653 C C . GLU A 1 230 ? -18.277 47.189 12.173 1.00 83.53 510 GLU A C 1
ATOM 1654 O O . GLU A 1 230 ? -17.152 47.386 11.716 1.00 84.90 510 GLU A O 1
ATOM 1660 N N . TYR A 1 231 ? -19.128 46.306 11.654 1.00 83.40 511 TYR A N 1
ATOM 1661 C CA . TYR A 1 231 ? -18.814 45.555 10.440 1.00 83.79 511 TYR A CA 1
ATOM 1662 C C . TYR A 1 231 ? -18.689 46.475 9.226 1.00 84.56 511 TYR A C 1
ATOM 1663 O O . TYR A 1 231 ? -17.761 46.330 8.427 1.00 84.68 511 TYR A O 1
ATOM 1672 N N . ARG A 1 232 ? -19.630 47.408 9.090 1.00 85.67 512 ARG A N 1
ATOM 1673 C CA . ARG A 1 232 ? -19.614 48.371 7.982 1.00 85.83 512 ARG A CA 1
ATOM 1674 C C . ARG A 1 232 ? -18.395 49.298 8.038 1.00 86.16 512 ARG A C 1
ATOM 1675 O O . ARG A 1 232 ? -17.888 49.718 6.998 1.00 86.28 512 ARG A O 1
ATOM 1683 N N . ASN A 1 233 ? -17.932 49.608 9.247 1.00 87.52 513 ASN A N 1
ATOM 1684 C CA . ASN A 1 233 ? -16.705 50.387 9.435 1.00 89.10 513 ASN A CA 1
ATOM 1685 C C . ASN A 1 233 ? -15.458 49.605 9.022 1.00 91.25 513 ASN A C 1
ATOM 1686 O O . ASN A 1 233 ? -14.554 50.159 8.393 1.00 94.52 513 ASN A O 1
ATOM 1691 N N . ILE A 1 234 ? -15.413 48.322 9.381 1.00 91.89 514 ILE A N 1
ATOM 1692 C CA . ILE A 1 234 ? -14.318 47.430 8.973 1.00 92.18 514 ILE A CA 1
ATOM 1693 C C . ILE A 1 234 ? -14.284 47.286 7.451 1.00 92.10 514 ILE A C 1
ATOM 1694 O O . ILE A 1 234 ? -13.212 47.213 6.850 1.00 92.97 514 ILE A O 1
ATOM 1699 N N . CYS A 1 235 ? -15.464 47.239 6.841 1.00 92.17 515 CYS A N 1
ATOM 1700 C CA . CYS A 1 235 ? -15.587 47.212 5.384 1.00 93.77 515 CYS A CA 1
ATOM 1701 C C . CYS A 1 235 ? -15.135 48.527 4.760 1.00 95.80 515 CYS A C 1
ATOM 1702 O O . CYS A 1 235 ? -14.434 48.523 3.753 1.00 96.57 515 CYS A O 1
ATOM 1705 N N . LEU A 1 236 ? -15.537 49.642 5.364 1.00 97.82 516 LEU A N 1
ATOM 1706 C CA . LEU A 1 236 ? -15.111 50.965 4.898 1.00 97.87 516 LEU A CA 1
ATOM 1707 C C . LEU A 1 236 ? -13.607 51.092 4.910 1.00 98.07 516 LEU A C 1
ATOM 1708 O O . LEU A 1 236 ? -13.011 51.676 4.003 1.00 96.20 516 LEU A O 1
ATOM 1713 N N . GLU A 1 237 ? -13.005 50.552 5.961 1.00 99.14 517 GLU A N 1
ATOM 1714 C CA . GLU A 1 237 ? -11.558 50.590 6.125 1.00 100.65 517 GLU A CA 1
ATOM 1715 C C . GLU A 1 237 ? -10.900 49.961 4.922 1.00 101.68 517 GLU A C 1
ATOM 1716 O O . GLU A 1 237 ? -9.914 50.473 4.392 1.00 102.68 517 GLU A O 1
ATOM 1722 N N . GLU A 1 238 ? -11.463 48.838 4.502 1.00 102.34 518 GLU A N 1
ATOM 1723 C CA . GLU A 1 238 ? -11.039 48.174 3.288 1.00 102.25 518 GLU A CA 1
ATOM 1724 C C . GLU A 1 238 ? -11.747 48.820 2.105 1.00 102.48 518 GLU A C 1
ATOM 1725 O O . GLU A 1 238 ? -12.560 49.724 2.275 1.00 102.10 518 GLU A O 1
ATOM 1731 N N . ASN A 1 239 ? -11.423 48.371 0.901 1.00 103.74 519 ASN A N 1
ATOM 1732 C CA . ASN A 1 239 ? -11.905 49.034 -0.312 1.00 106.63 519 ASN A CA 1
ATOM 1733 C C . ASN A 1 239 ? -13.424 49.053 -0.460 1.00 106.70 519 ASN A C 1
ATOM 1734 O O . ASN A 1 239 ? -13.993 50.029 -0.951 1.00 107.86 519 ASN A O 1
ATOM 1736 N N . VAL A 1 240 ? -14.088 48.031 0.054 1.00 106.12 520 VAL A N 1
ATOM 1737 C CA . VAL A 1 240 ? -15.516 47.893 -0.160 1.00 104.87 520 VAL A CA 1
ATOM 1738 C C . VAL A 1 240 ? -16.303 48.759 0.794 1.00 103.47 520 VAL A C 1
ATOM 1739 O O . VAL A 1 240 ? -16.261 48.565 2.001 1.00 101.82 520 VAL A O 1
ATOM 1743 N N . GLY A 1 241 ? -17.023 49.719 0.225 1.00 102.73 521 GLY A N 1
ATOM 1744 C CA . GLY A 1 241 ? -17.851 50.632 0.986 1.00 101.10 521 GLY A CA 1
ATOM 1745 C C . GLY A 1 241 ? -19.308 50.698 0.588 1.00 99.92 521 GLY A C 1
ATOM 1746 O O . GLY A 1 241 ? -20.070 51.454 1.170 1.00 99.60 521 GLY A O 1
ATOM 1747 N N . ASP A 1 242 ? -19.707 49.923 -0.407 1.00 98.65 522 ASP A N 1
ATOM 1748 C CA . ASP A 1 242 ? -21.079 49.997 -0.871 1.00 99.69 522 ASP A CA 1
ATOM 1749 C C . ASP A 1 242 ? -21.882 48.877 -0.264 1.00 100.52 522 ASP A C 1
ATOM 1750 O O . ASP A 1 242 ? -21.406 47.766 -0.152 1.00 100.10 522 ASP A O 1
ATOM 1755 N N . LYS A 1 243 ? -23.104 49.173 0.138 1.00 101.14 523 LYS A N 1
ATOM 1756 C CA . LYS A 1 243 ? -23.865 48.236 0.928 1.00 100.40 523 LYS A CA 1
ATOM 1757 C C . LYS A 1 243 ? -24.085 46.950 0.167 1.00 99.00 523 LYS A C 1
ATOM 1758 O O . LYS A 1 243 ? -23.864 45.874 0.697 1.00 97.11 523 LYS A O 1
ATOM 1764 N N . SER A 1 244 ? -24.458 47.048 -1.096 1.00 97.63 524 SER A N 1
ATOM 1765 C CA . SER A 1 244 ? -24.728 45.817 -1.849 1.00 95.60 524 SER A CA 1
ATOM 1766 C C . SER A 1 244 ? -23.618 44.774 -1.711 1.00 94.66 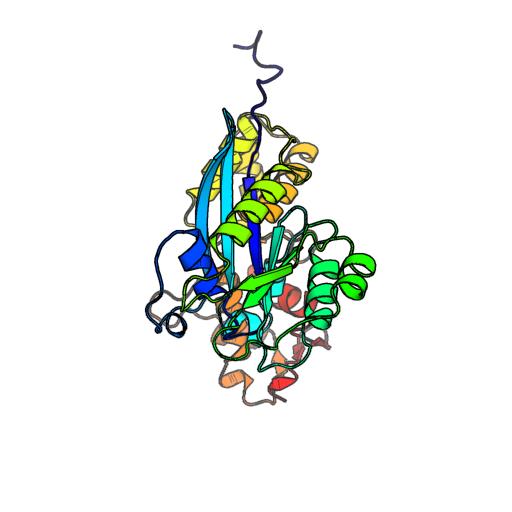524 SER A C 1
ATOM 1767 O O . SER A 1 244 ? -23.891 43.598 -1.469 1.00 95.04 524 SER A O 1
ATOM 1770 N N . SER A 1 245 ? -22.374 45.211 -1.874 1.00 93.86 525 SER A N 1
ATOM 1771 C CA . SER A 1 245 ? -21.216 44.319 -1.766 1.00 93.52 525 SER A CA 1
ATOM 1772 C C . SER A 1 245 ? -20.994 43.843 -0.328 1.00 92.91 525 SER A C 1
ATOM 1773 O O . SER A 1 245 ? -20.569 42.709 -0.103 1.00 92.63 525 SER A O 1
ATOM 1776 N N . GLN A 1 246 ? -21.282 44.717 0.634 1.00 91.73 526 GLN A N 1
ATOM 1777 C CA . GLN A 1 246 ? -21.154 44.388 2.059 1.00 89.91 526 GLN A CA 1
ATOM 1778 C C . GLN A 1 246 ? -22.091 43.251 2.481 1.00 89.05 526 GLN A C 1
ATOM 1779 O O . GLN A 1 246 ? -21.702 42.377 3.258 1.00 87.62 526 GLN A O 1
ATOM 1785 N N . ASN A 1 247 ? -23.316 43.269 1.962 1.00 88.43 527 ASN A N 1
ATOM 1786 C CA . ASN A 1 247 ? -24.327 42.262 2.303 1.00 88.27 527 ASN A CA 1
ATOM 1787 C C . ASN A 1 247 ? -24.080 40.900 1.650 1.00 87.88 527 ASN A C 1
ATOM 1788 O O . ASN A 1 247 ? -24.441 39.865 2.211 1.00 89.39 527 ASN A O 1
ATOM 1793 N N . THR A 1 248 ? -23.484 40.905 0.461 1.00 86.37 528 THR A N 1
ATOM 1794 C CA . THR A 1 248 ? -23.093 39.665 -0.209 1.00 83.57 528 THR A CA 1
ATOM 1795 C C . THR A 1 248 ? -21.953 38.989 0.554 1.00 82.10 528 THR A C 1
ATOM 1796 O O . THR A 1 248 ? -21.876 37.762 0.610 1.00 82.82 528 THR A O 1
ATOM 1800 N N . LEU A 1 249 ? -21.085 39.802 1.150 1.00 80.67 529 LEU A N 1
ATOM 1801 C CA . LEU A 1 249 ? -19.908 39.309 1.863 1.00 80.25 529 LEU A CA 1
ATOM 1802 C C . LEU A 1 249 ? -20.263 38.590 3.170 1.00 80.79 529 LEU A C 1
ATOM 1803 O O . LEU A 1 249 ? -19.680 37.552 3.476 1.00 81.22 529 LEU A O 1
ATOM 1808 N N . VAL A 1 250 ? -21.207 39.139 3.936 1.00 81.26 530 VAL A N 1
ATOM 1809 C CA . VAL A 1 250 ? -21.647 38.501 5.193 1.00 81.09 530 VAL A CA 1
ATOM 1810 C C . VAL A 1 250 ? -22.331 37.157 4.955 1.00 80.38 530 VAL A C 1
ATOM 1811 O O . VAL A 1 250 ? -22.187 36.239 5.7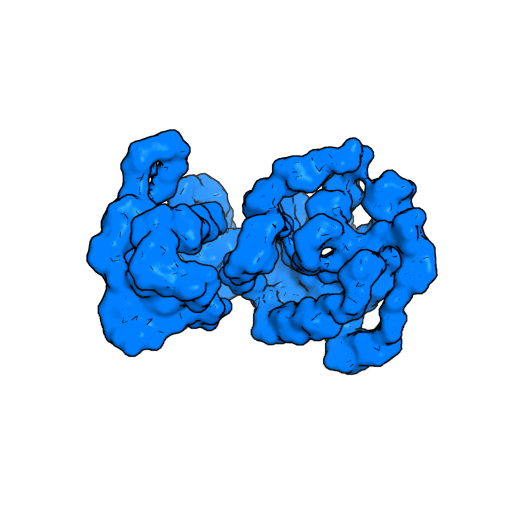64 1.00 81.02 530 VAL A O 1
ATOM 1815 N N . ASP A 1 251 ? -23.077 37.052 3.856 1.00 79.20 531 ASP A N 1
ATOM 1816 C CA . ASP A 1 251 ? -23.721 35.793 3.477 1.00 79.29 531 ASP A CA 1
ATOM 1817 C C . ASP A 1 251 ? -22.679 34.703 3.242 1.00 79.26 531 ASP A C 1
ATOM 1818 O O . ASP A 1 251 ? -22.865 33.561 3.662 1.00 80.79 531 ASP A O 1
ATOM 1823 N N . PHE A 1 252 ? -21.584 35.065 2.576 1.00 77.59 532 PHE A N 1
ATOM 1824 C CA . PHE A 1 252 ? -20.453 34.156 2.390 1.00 77.17 532 PHE A CA 1
ATOM 1825 C C . PHE A 1 252 ? -19.771 33.844 3.720 1.00 75.93 532 PHE A C 1
ATOM 1826 O O . PHE A 1 252 ? -19.594 32.680 4.075 1.00 76.69 532 PHE A O 1
ATOM 1834 N N . LEU A 1 253 ? -19.388 34.893 4.443 1.00 74.95 533 LEU A N 1
ATOM 1835 C CA . LEU A 1 253 ? -18.707 34.753 5.738 1.00 74.99 533 LEU A CA 1
ATOM 1836 C C . LEU A 1 253 ? -19.501 33.899 6.730 1.00 73.72 533 LEU A C 1
ATOM 1837 O O . LEU A 1 253 ? -18.919 33.162 7.528 1.00 73.31 533 LEU A O 1
ATOM 1842 N N . ASN A 1 254 ? -20.825 34.006 6.676 1.00 72.77 534 ASN A N 1
ATOM 1843 C CA . ASN A 1 254 ? -21.701 33.165 7.488 1.00 72.22 534 ASN A CA 1
ATOM 1844 C C . ASN A 1 254 ? -21.599 31.697 7.074 1.00 72.53 534 ASN A C 1
ATOM 1845 O O . ASN A 1 254 ? -21.455 30.810 7.919 1.00 74.20 534 ASN A O 1
ATOM 1850 N N . ASP A 1 255 ? -21.669 31.457 5.768 1.00 71.63 535 ASP A N 1
ATOM 1851 C CA . ASP A 1 255 ? -21.581 30.104 5.214 1.00 71.30 535 ASP A CA 1
ATOM 1852 C C . ASP A 1 255 ? -20.190 29.488 5.385 1.00 71.50 535 ASP A C 1
ATOM 1853 O O . ASP A 1 255 ? -20.065 28.277 5.560 1.00 72.59 535 ASP A O 1
ATOM 1858 N N . LEU A 1 256 ? -19.154 30.322 5.333 1.00 70.91 536 LEU A N 1
ATOM 1859 C CA . LEU A 1 256 ? -17.777 29.868 5.544 1.00 71.16 536 LEU A CA 1
ATOM 1860 C C . LEU A 1 256 ? -17.474 29.580 7.013 1.00 70.60 536 LEU A C 1
ATOM 1861 O O . LEU A 1 256 ? -16.512 28.878 7.322 1.00 71.10 536 LEU A O 1
ATOM 1866 N N . GLY A 1 257 ? -18.285 30.135 7.909 1.00 70.63 537 GLY A N 1
ATOM 1867 C CA . GLY A 1 257 ? -18.125 29.920 9.346 1.00 70.90 537 GLY A CA 1
ATOM 1868 C C . GLY A 1 257 ? -17.216 30.931 10.023 1.00 70.81 537 GLY A C 1
ATOM 1869 O O . GLY A 1 257 ? -16.788 30.721 11.160 1.00 71.99 537 GLY A O 1
ATOM 1870 N N . VAL A 1 258 ? -16.921 32.029 9.330 1.00 70.53 538 VAL A N 1
ATOM 1871 C CA . VAL A 1 258 ? -16.108 33.110 9.895 1.00 70.73 538 VAL A CA 1
ATOM 1872 C C . VAL A 1 258 ? -16.934 33.864 10.935 1.00 70.17 538 VAL A C 1
ATOM 1873 O O . VAL A 1 258 ? -16.427 34.232 11.997 1.00 68.48 538 VAL A O 1
ATOM 1877 N N . ILE A 1 259 ? -18.202 34.093 10.606 1.00 70.23 539 ILE A N 1
ATOM 1878 C CA . ILE A 1 259 ? -19.169 34.667 11.538 1.00 70.36 539 ILE A CA 1
ATOM 1879 C C . ILE A 1 259 ? -20.416 33.793 11.599 1.00 69.56 539 ILE A C 1
ATOM 1880 O O . ILE A 1 259 ? -20.586 32.882 10.791 1.00 69.77 539 ILE A O 1
ATOM 1885 N N . VAL A 1 260 ? -21.275 34.080 12.570 1.00 69.67 540 VAL A N 1
ATOM 1886 C CA . VAL A 1 260 ? -22.602 33.476 12.645 1.00 69.89 540 VAL A CA 1
ATOM 1887 C C . VAL A 1 260 ? -23.606 34.622 12.578 1.00 70.30 540 VAL A C 1
ATOM 1888 O O . VAL A 1 260 ? -23.694 35.433 13.500 1.00 70.32 540 VAL A O 1
ATOM 1892 N N . HIS A 1 261 ? -24.346 34.682 11.473 1.00 71.37 541 HIS A N 1
ATOM 1893 C CA . HIS A 1 261 ? -25.217 35.817 11.169 1.00 71.25 541 HIS A CA 1
ATOM 1894 C C . HIS A 1 261 ? -26.556 35.355 10.602 1.00 71.45 541 HIS A C 1
ATOM 1895 O O . HIS A 1 261 ? -26.616 34.395 9.835 1.00 72.11 541 HIS A O 1
ATOM 1902 N N . PHE A 1 262 ? -27.623 36.052 10.987 1.00 72.70 542 PHE A N 1
ATOM 1903 C CA . PHE A 1 262 ? -28.967 35.799 10.467 1.00 74.00 542 PHE A CA 1
ATOM 1904 C C . PHE A 1 262 ? -29.577 37.098 9.958 1.00 75.15 542 PHE A C 1
ATOM 1905 O O . PHE A 1 262 ? -29.286 38.170 10.482 1.00 74.83 542 PHE A O 1
ATOM 1913 N N . LYS A 1 263 ? -30.428 36.991 8.940 1.00 77.00 543 LYS A N 1
ATOM 1914 C CA . LYS A 1 263 ? -30.996 38.164 8.269 1.00 77.10 543 LYS A CA 1
ATOM 1915 C C . LYS A 1 263 ? -32.374 38.577 8.805 1.00 77.58 543 LYS A C 1
ATOM 1916 O O . LYS A 1 263 ? -33.035 39.434 8.216 1.00 78.56 543 LYS A O 1
ATOM 1922 N N . ASP A 1 264 ? -32.798 37.981 9.918 1.00 77.83 544 ASP A N 1
ATOM 1923 C CA . ASP A 1 264 ? -34.025 38.404 10.597 1.00 77.84 544 ASP A CA 1
ATOM 1924 C C . ASP A 1 264 ? -33.786 39.755 11.266 1.00 77.78 544 ASP A C 1
ATOM 1925 O O . ASP A 1 264 ? -32.693 40.014 11.771 1.00 77.40 544 ASP A O 1
ATOM 1930 N N . ILE A 1 265 ? -34.808 40.608 11.273 1.00 78.18 545 ILE A N 1
ATOM 1931 C CA . ILE A 1 265 ? -34.667 41.985 11.776 1.00 77.67 545 ILE A CA 1
ATOM 1932 C C . ILE A 1 265 ? -34.311 42.066 13.264 1.00 76.61 545 ILE A C 1
ATOM 1933 O O . ILE A 1 265 ? -33.661 43.020 13.696 1.00 76.76 545 ILE A O 1
ATOM 1938 N N . SER A 1 266 ? -34.733 41.067 14.035 1.00 75.59 546 SER A N 1
ATOM 1939 C CA . SER A 1 266 ? -34.414 40.998 15.464 1.00 75.47 546 SER A CA 1
ATOM 1940 C C . SER A 1 266 ? -33.043 40.369 15.744 1.00 74.91 546 SER A C 1
ATOM 1941 O O . SER A 1 266 ? -32.544 40.448 16.868 1.00 74.73 546 SER A O 1
ATOM 1944 N N . LEU A 1 267 ? -32.447 39.749 14.726 1.00 74.54 547 LEU A N 1
ATOM 1945 C CA . LEU A 1 267 ? -31.160 39.052 14.862 1.00 73.27 547 LEU A CA 1
ATOM 1946 C C . LEU A 1 267 ? -29.999 39.682 14.080 1.00 72.23 547 LEU A C 1
ATOM 1947 O O . LEU A 1 267 ? -28.838 39.425 14.400 1.00 72.32 547 LEU A O 1
ATOM 1952 N N . LEU A 1 268 ? -30.298 40.512 13.081 1.00 71.09 548 LEU A N 1
ATOM 1953 C CA . LEU A 1 268 ? -29.281 40.943 12.109 1.00 71.42 548 LEU A CA 1
ATOM 1954 C C . LEU A 1 268 ? -28.185 41.856 12.658 1.00 71.93 548 LEU A C 1
ATOM 1955 O O . LEU A 1 268 ? -27.138 42.003 12.030 1.00 73.24 548 LEU A O 1
ATOM 1960 N N . ASP A 1 269 ? -28.420 42.480 13.809 1.00 71.85 549 ASP A N 1
ATOM 1961 C CA . ASP A 1 269 ? -27.427 43.381 14.395 1.00 71.96 549 ASP A CA 1
ATOM 1962 C C . ASP A 1 269 ? -26.207 42.622 14.918 1.00 72.98 549 ASP A C 1
ATOM 1963 O O . ASP A 1 269 ? -25.075 43.084 14.768 1.00 75.06 549 ASP A O 1
ATOM 1968 N N . THR A 1 270 ? -26.443 41.461 15.526 1.00 72.36 550 THR A N 1
ATOM 1969 C CA . THR A 1 270 ? -25.377 40.676 16.150 1.00 71.94 550 THR A CA 1
ATOM 1970 C C . THR A 1 270 ? -24.617 39.810 15.136 1.00 72.30 550 THR A C 1
ATOM 1971 O O . THR A 1 270 ? -25.191 38.912 14.518 1.00 71.84 550 THR A O 1
ATOM 1975 N N . HIS A 1 271 ? -23.324 40.090 14.982 1.00 72.62 551 HIS A N 1
ATOM 1976 C CA . HIS A 1 271 ? -22.425 39.281 14.157 1.00 72.46 551 HIS A CA 1
ATOM 1977 C C . HIS A 1 271 ? -21.475 38.523 15.075 1.00 72.29 551 HIS A C 1
ATOM 1978 O O . HIS A 1 271 ? -20.451 39.061 15.498 1.00 71.61 551 HIS A O 1
ATOM 1985 N N . VAL A 1 272 ? -21.818 37.275 15.378 1.00 73.08 552 VAL A N 1
ATOM 1986 C CA . VAL A 1 272 ? -21.068 36.479 16.350 1.00 73.17 552 VAL A CA 1
ATOM 1987 C C . VAL A 1 272 ? -19.774 35.931 15.745 1.00 73.82 552 VAL A C 1
ATOM 1988 O O . VAL A 1 272 ? -19.792 35.280 14.699 1.00 72.71 552 VAL A O 1
ATOM 1992 N N . LEU A 1 273 ? -18.658 36.203 16.419 1.00 74.49 553 LEU A N 1
ATOM 1993 C CA . LEU A 1 273 ? -17.338 35.703 16.014 1.00 74.57 553 LEU A CA 1
ATOM 1994 C C . LEU A 1 273 ? -16.940 34.440 16.781 1.00 73.99 553 LEU A C 1
ATOM 1995 O O . LEU A 1 273 ? -16.212 33.597 16.255 1.00 73.45 553 LEU A O 1
ATOM 2000 N N . GLU A 1 274 ? -17.407 34.329 18.023 1.00 74.40 554 GLU A N 1
ATOM 2001 C CA . GLU A 1 274 ? -17.147 33.163 18.868 1.00 74.79 554 GLU A CA 1
ATOM 2002 C C . GLU A 1 274 ? -18.434 32.350 19.056 1.00 74.32 554 GLU A C 1
ATOM 2003 O O . GLU A 1 274 ? -19.341 32.789 19.763 1.00 74.30 554 GLU A O 1
ATOM 2009 N N . PRO A 1 275 ? -18.523 31.165 18.419 1.00 73.17 555 PRO A N 1
ATOM 2010 C CA . PRO A 1 275 ? -19.696 30.290 18.556 1.00 73.45 555 PRO A CA 1
ATOM 2011 C C . PRO A 1 275 ? -20.053 29.909 19.999 1.00 73.46 555 PRO A C 1
ATOM 2012 O O . PRO A 1 275 ? -21.232 29.726 20.311 1.00 71.41 555 PRO A O 1
ATOM 2016 N N . LYS A 1 276 ? -19.046 29.793 20.860 1.00 75.08 556 LYS A N 1
ATOM 2017 C CA . LYS A 1 276 ? -19.259 29.440 22.269 1.00 76.59 556 LYS A CA 1
ATOM 2018 C C . LYS A 1 276 ? -20.057 30.500 23.039 1.00 76.13 556 LYS A C 1
ATOM 2019 O O . LYS A 1 276 ? -20.723 30.183 24.026 1.00 74.35 556 LYS A O 1
ATOM 2025 N N . TRP A 1 277 ? -19.982 31.750 22.586 1.00 75.64 557 TRP A N 1
ATOM 2026 C CA . TRP A 1 277 ? -20.748 32.849 23.183 1.00 74.47 557 TRP A CA 1
ATOM 2027 C C . TRP A 1 277 ? -22.250 32.573 23.140 1.00 74.59 557 TRP A C 1
ATOM 2028 O O . TRP A 1 277 ? -22.950 32.780 24.129 1.00 75.11 557 TRP A O 1
ATOM 2039 N N . ILE A 1 278 ? -22.732 32.094 21.996 1.00 74.74 558 ILE A N 1
ATOM 2040 C CA . ILE A 1 278 ? -24.154 31.795 21.818 1.00 74.31 558 ILE A CA 1
ATOM 2041 C C . ILE A 1 278 ? -24.559 30.615 22.695 1.00 74.68 558 ILE A C 1
ATOM 2042 O O . ILE A 1 278 ? -25.471 30.724 23.514 1.00 75.26 558 ILE A O 1
ATOM 2047 N N . THR A 1 279 ? -23.864 29.496 22.514 1.00 75.08 559 THR A N 1
ATOM 2048 C CA . THR A 1 279 ? -24.230 28.231 23.153 1.00 75.48 559 THR A CA 1
ATOM 2049 C C . THR A 1 279 ? -24.217 28.308 24.681 1.00 76.15 559 THR A C 1
ATOM 2050 O O . THR A 1 279 ? -25.164 27.870 25.334 1.00 75.68 559 THR A O 1
ATOM 2054 N N . GLU A 1 280 ? -23.152 28.875 25.242 1.00 77.54 560 GLU A N 1
ATOM 2055 C CA . GLU A 1 280 ? -23.031 29.017 26.697 1.00 79.87 560 GLU A CA 1
ATOM 2056 C C . GLU A 1 280 ? -24.116 29.926 27.281 1.00 80.25 560 GLU A C 1
ATOM 2057 O O . GLU A 1 280 ? -24.539 29.739 28.423 1.00 82.45 560 GLU A O 1
ATOM 2063 N N . GLY A 1 281 ? -24.556 30.906 26.495 1.00 79.09 561 GLY A N 1
ATOM 2064 C CA . GLY A 1 281 ? -25.679 31.762 26.876 1.00 78.51 561 GLY A CA 1
ATOM 2065 C C . GLY A 1 281 ? -26.997 31.005 26.907 1.00 77.47 561 GLY A C 1
ATOM 2066 O O . GLY A 1 281 ? -27.818 31.207 27.803 1.00 76.54 561 GLY A O 1
ATOM 2067 N N . VAL A 1 282 ? -27.190 30.126 25.927 1.00 76.55 562 VAL A N 1
ATOM 2068 C CA . VAL A 1 282 ? -28.396 29.302 25.841 1.00 75.80 562 VAL A CA 1
ATOM 2069 C C . VAL A 1 282 ? -28.416 28.230 26.934 1.00 75.94 562 VAL A C 1
ATOM 2070 O O . VAL A 1 282 ? -29.463 27.970 27.525 1.00 76.44 562 VAL A O 1
ATOM 2074 N N . TYR A 1 283 ? -27.265 27.611 27.197 1.00 76.59 563 TYR A N 1
ATOM 2075 C CA . TYR A 1 283 ? -27.170 26.567 28.227 1.00 77.48 563 T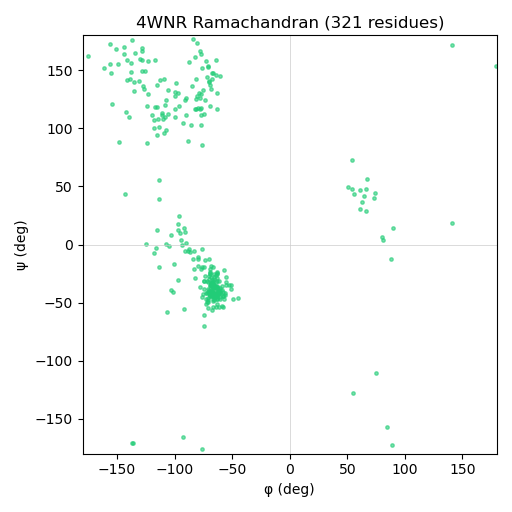YR A CA 1
ATOM 2076 C C . TYR A 1 283 ? -27.391 27.125 29.634 1.00 77.74 563 TYR A C 1
ATOM 2077 O O . TYR A 1 283 ? -27.945 26.441 30.496 1.00 77.88 563 TYR A O 1
ATOM 2086 N N . LYS A 1 284 ? -26.954 28.361 29.861 1.00 77.01 564 LYS A N 1
ATOM 2087 C CA . LYS A 1 284 ? -27.217 29.049 31.127 1.00 77.28 564 LYS A CA 1
ATOM 2088 C C . LYS A 1 284 ? -28.719 29.173 31.392 1.00 78.56 564 LYS A C 1
ATOM 2089 O O . LYS A 1 284 ? -29.166 29.020 32.527 1.00 81.04 564 LYS A O 1
ATOM 2095 N N . ILE A 1 285 ? -29.485 29.443 30.337 1.00 78.34 565 ILE A N 1
ATOM 2096 C CA . ILE A 1 285 ? -30.942 29.534 30.432 1.00 77.53 565 ILE A CA 1
ATOM 2097 C C . ILE A 1 285 ? -31.554 28.151 30.660 1.00 77.85 565 ILE A C 1
ATOM 2098 O O . ILE A 1 285 ? -32.365 27.972 31.566 1.00 78.13 565 ILE A O 1
ATOM 2103 N N . ILE A 1 286 ? -31.153 27.180 29.843 1.00 78.98 566 ILE A N 1
ATOM 2104 C CA . ILE A 1 286 ? -31.692 25.817 29.922 1.00 79.21 566 ILE A CA 1
ATOM 2105 C C . ILE A 1 286 ? -31.380 25.166 31.271 1.00 80.22 566 ILE A C 1
ATOM 2106 O O . ILE A 1 286 ? -32.249 24.532 31.870 1.00 78.90 566 ILE A O 1
ATOM 2111 N N . ASN A 1 287 ? -30.145 25.336 31.741 1.00 82.92 567 ASN A N 1
ATOM 2112 C CA . ASN A 1 287 ? -29.704 24.768 33.022 1.00 84.59 567 ASN A CA 1
ATOM 2113 C C . ASN A 1 287 ? -29.800 25.752 34.196 1.00 86.48 567 ASN A C 1
ATOM 2114 O O . ASN A 1 287 ? -29.086 25.606 35.189 1.00 86.64 567 ASN A O 1
ATOM 2119 N N . SER A 1 288 ? -30.680 26.745 34.085 1.00 89.36 568 SER A N 1
ATOM 2120 C CA . SER A 1 288 ? -30.906 27.694 35.175 1.00 91.44 568 SER A CA 1
ATOM 2121 C C . SER A 1 288 ? -31.691 27.023 36.299 1.00 94.35 568 SER A C 1
ATOM 2122 O O . SER A 1 288 ? -32.773 26.481 36.068 1.00 94.38 568 SER A O 1
ATOM 2125 N N . GLU A 1 289 ? -31.134 27.057 37.508 1.00 98.09 569 GLU A N 1
ATOM 2126 C CA . GLU A 1 289 ? -31.793 26.487 38.687 1.00 100.43 569 GLU A CA 1
ATOM 2127 C C . GLU A 1 289 ? -33.011 27.313 39.109 1.00 99.99 569 GLU A C 1
ATOM 2128 O O . GLU A 1 289 ? -33.972 26.775 39.661 1.00 99.95 569 GLU A O 1
ATOM 2134 N N . ILE A 1 290 ? -32.959 28.617 38.846 1.00 100.07 570 ILE A N 1
ATOM 2135 C CA . ILE A 1 290 ? -34.079 29.517 39.138 1.00 100.66 570 ILE A CA 1
ATOM 2136 C C . ILE A 1 290 ? -35.227 29.268 38.154 1.00 99.96 570 ILE A C 1
ATOM 2137 O O . ILE A 1 290 ? -36.397 29.426 38.503 1.00 99.44 570 ILE A O 1
ATOM 2142 N N . LEU A 1 291 ? -34.884 28.875 36.929 1.00 100.52 571 LEU A N 1
ATOM 2143 C CA . LEU A 1 291 ? -35.880 28.558 35.904 1.00 100.74 571 LEU A CA 1
ATOM 2144 C C . LEU A 1 291 ? -36.414 27.129 36.040 1.00 101.10 571 LEU A C 1
ATOM 2145 O O . LEU A 1 291 ? -37.492 26.817 35.529 1.00 99.88 571 LEU A O 1
ATOM 2150 N N . ALA A 1 292 ? -35.657 26.266 36.720 1.00 102.37 572 ALA A N 1
ATOM 2151 C CA . ALA A 1 292 ? -36.095 24.893 36.996 1.00 103.26 572 ALA A CA 1
ATOM 2152 C C . ALA A 1 292 ? -37.397 24.925 37.787 1.00 103.85 572 ALA A C 1
ATOM 2153 O O . ALA A 1 292 ? -38.386 24.298 37.403 1.00 100.92 572 ALA A O 1
ATOM 2155 N N . LYS A 1 293 ? -37.382 25.667 38.892 1.00 105.95 573 LYS A N 1
ATOM 2156 C CA . LYS A 1 293 ? -38.610 26.017 39.605 1.00 107.95 573 LYS A CA 1
ATOM 2157 C C . LYS A 1 293 ? -39.379 27.057 38.788 1.00 109.29 573 LYS A C 1
ATOM 2158 O O . LYS A 1 293 ? -38.795 27.756 37.961 1.00 111.61 573 LYS A O 1
ATOM 2164 N N . LYS A 1 294 ? -40.684 27.150 39.032 1.00 110.06 574 LYS A N 1
ATOM 2165 C CA . LYS A 1 294 ? -41.619 27.948 38.210 1.00 110.49 574 LYS A CA 1
ATOM 2166 C C . LYS A 1 294 ? -42.032 27.224 36.922 1.00 108.96 574 LYS A C 1
ATOM 2167 O O . LYS A 1 294 ? -42.714 27.807 36.075 1.00 110.19 574 LYS A O 1
ATOM 2173 N N . LYS A 1 295 ? -41.620 25.965 36.779 1.00 105.94 575 LYS A N 1
ATOM 2174 C CA . LYS A 1 295 ? -42.003 25.125 35.637 1.00 104.74 575 LYS A CA 1
ATOM 2175 C C . LYS A 1 295 ? -41.543 25.671 34.279 1.00 104.36 575 LYS A C 1
ATOM 2176 O O . LYS A 1 295 ? -42.204 25.456 33.260 1.00 104.93 575 LYS A O 1
ATOM 2178 N N . GLY A 1 296 ? -40.413 26.373 34.271 1.00 103.01 576 GLY A N 1
ATOM 2179 C CA . GLY A 1 296 ? -39.809 26.860 33.030 1.00 102.08 576 GLY A CA 1
ATOM 2180 C C . GLY A 1 296 ? -40.528 28.022 32.363 1.00 101.34 576 GLY A C 1
ATOM 2181 O O . GLY A 1 296 ? -40.657 28.051 31.136 1.00 99.88 576 GLY A O 1
ATOM 2182 N N . VAL A 1 297 ? -41.001 28.974 33.166 1.00 99.86 577 VAL A N 1
ATOM 2183 C CA . VAL A 1 297 ? -41.546 30.232 32.645 1.00 97.80 577 VAL A CA 1
ATOM 2184 C C . VAL A 1 297 ? -40.470 31.313 32.759 1.00 96.79 577 VAL A C 1
ATOM 2185 O O . VAL A 1 297 ? -40.028 31.652 33.859 1.00 96.16 577 VAL A O 1
ATOM 2189 N N . LEU A 1 298 ? -40.038 31.833 31.615 1.00 96.56 578 LEU A N 1
ATOM 2190 C CA . LEU A 1 298 ? -38.912 32.762 31.568 1.00 96.67 578 LEU A CA 1
ATOM 2191 C C . LEU A 1 298 ? -39.373 34.189 31.287 1.00 97.79 578 LEU A C 1
ATOM 2192 O O . LEU A 1 298 ? -39.628 34.555 30.140 1.00 98.74 578 LEU A O 1
ATOM 2197 N N . ARG A 1 299 ? -39.487 34.981 32.350 1.00 98.36 579 ARG A N 1
ATOM 2198 C CA . ARG A 1 299 ? -39.720 36.418 32.230 1.00 99.40 579 ARG A CA 1
ATOM 2199 C C . ARG A 1 299 ? -38.381 37.090 31.956 1.00 96.08 579 ARG A C 1
ATOM 2200 O O . ARG A 1 299 ? -37.360 36.692 32.516 1.00 94.78 579 ARG A O 1
ATOM 2208 N N . PHE A 1 300 ? -38.386 38.113 31.106 1.00 94.08 580 PHE A N 1
ATOM 2209 C CA . PHE A 1 300 ? -37.137 38.743 30.657 1.00 93.44 580 PHE A CA 1
ATOM 2210 C C . PHE A 1 300 ? -36.428 39.549 31.752 1.00 94.82 580 PHE A C 1
ATOM 2211 O O . PHE A 1 300 ? -35.270 39.935 31.590 1.00 96.07 580 PHE A O 1
ATOM 2219 N N . SER A 1 301 ? -37.122 39.794 32.860 1.00 96.01 581 SER A N 1
ATOM 2220 C CA . SER A 1 301 ? -36.505 40.375 34.053 1.00 96.90 581 SER A CA 1
ATOM 2221 C C . SER A 1 301 ? -35.544 39.392 34.733 1.00 97.12 581 SER A C 1
ATOM 2222 O O . SER A 1 301 ? -34.630 39.808 35.447 1.00 96.89 581 SER A O 1
ATOM 2225 N N . MET A 1 302 ? -35.755 38.097 34.504 1.00 97.04 582 MET A N 1
ATOM 2226 C CA . MET A 1 302 ? -34.941 37.043 35.119 1.00 96.77 582 MET A CA 1
ATOM 2227 C C . MET A 1 302 ? -33.569 36.879 34.459 1.00 97.14 582 MET A C 1
ATOM 2228 O O . MET A 1 302 ? -32.650 36.329 35.069 1.00 96.51 582 MET A O 1
ATOM 2233 N N . LEU A 1 303 ? -33.436 37.347 33.219 1.00 97.44 583 LEU A N 1
ATOM 2234 C CA . LEU A 1 303 ? -32.201 37.169 32.442 1.00 96.28 583 LEU A CA 1
ATOM 2235 C C . LEU A 1 303 ? -30.978 37.860 33.048 1.00 96.16 583 LEU A C 1
ATOM 2236 O O . LEU A 1 303 ? -29.846 37.457 32.779 1.00 95.11 583 LEU A O 1
ATOM 2241 N N . ASP A 1 3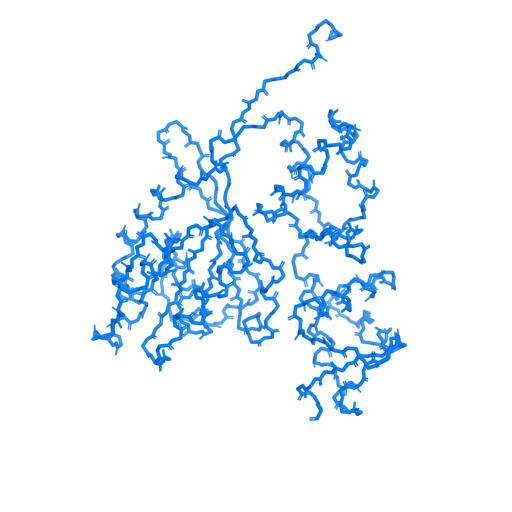04 ? -31.201 38.896 33.854 1.00 97.76 584 ASP A N 1
ATOM 2242 C CA . ASP A 1 304 ? -30.106 39.598 34.526 1.00 98.79 584 ASP A CA 1
ATOM 2243 C C . ASP A 1 304 ? -29.363 38.684 35.500 1.00 98.27 584 ASP A C 1
ATOM 2244 O O . ASP A 1 304 ? -28.134 38.666 35.522 1.00 96.53 584 ASP A O 1
ATOM 2249 N N . GLU A 1 305 ? -30.117 37.930 36.294 1.00 99.06 585 GLU A N 1
ATOM 2250 C CA . GLU A 1 305 ? -29.545 36.995 37.266 1.00 100.16 585 GLU A CA 1
ATOM 2251 C C . GLU A 1 305 ? -28.910 35.783 36.579 1.00 100.23 585 GLU A C 1
ATOM 2252 O O . GLU A 1 305 ? -27.864 35.299 37.013 1.00 101.39 585 GLU A O 1
ATOM 2258 N N . ILE A 1 306 ? -29.546 35.306 35.511 1.00 99.16 586 ILE A N 1
ATOM 2259 C CA . ILE A 1 306 ? -29.089 34.112 34.791 1.00 97.67 586 ILE A CA 1
ATOM 2260 C C . ILE A 1 306 ? -27.807 34.391 34.006 1.00 97.25 586 ILE A C 1
ATOM 2261 O O . ILE A 1 306 ? -26.841 33.631 34.093 1.00 96.15 586 ILE A O 1
ATOM 2266 N N . LEU A 1 307 ? -27.810 35.480 33.243 1.00 97.78 587 LEU A N 1
ATOM 2267 C CA . LEU A 1 307 ? -26.679 35.831 32.376 1.00 98.35 587 LEU A CA 1
ATOM 2268 C C . LEU A 1 307 ? -25.641 36.738 33.049 1.00 99.41 587 LEU A C 1
ATOM 2269 O O . LEU A 1 307 ? -24.750 37.262 32.377 1.00 96.61 587 LEU A O 1
ATOM 2274 N N . GLU A 1 308 ? -25.747 36.919 34.365 1.00 103.39 588 GLU A N 1
ATOM 2275 C CA . GLU A 1 308 ? -24.760 37.701 35.113 1.00 106.60 588 GLU A CA 1
ATOM 2276 C C . GLU A 1 308 ? -23.421 36.971 35.130 1.00 106.11 588 GLU A C 1
ATOM 2277 O O . GLU A 1 308 ? -23.377 35.739 35.136 1.00 107.03 588 GLU A O 1
ATOM 2283 N N . GLN A 1 309 ? -22.335 37.737 35.142 1.00 105.47 589 GLN A N 1
ATOM 2284 C CA . GLN A 1 309 ? -20.994 37.168 35.209 1.00 106.71 589 GLN A CA 1
ATOM 2285 C C . GLN A 1 309 ? -20.688 36.706 36.634 1.00 107.81 589 GLN A C 1
ATOM 2286 O O . GLN A 1 309 ? -20.404 37.522 37.513 1.00 107.63 589 GLN A O 1
ATOM 2292 N N . LYS A 1 310 ? -20.761 35.395 36.852 1.00 108.59 590 LYS A N 1
ATOM 2293 C CA . LYS A 1 310 ? -20.491 34.807 38.164 1.00 109.43 590 LYS A CA 1
ATOM 2294 C C . LYS A 1 310 ? -18.989 34.802 38.454 1.00 111.95 590 LYS A C 1
ATOM 2295 O O . LYS A 1 310 ? -18.517 35.557 39.306 1.00 114.81 590 LYS A O 1
ATOM 2297 N N . LYS A 1 311 ? -18.247 33.962 37.733 1.00 111.38 591 LYS A N 1
ATOM 2298 C CA . LYS A 1 311 ? -16.795 33.850 37.912 1.00 110.76 591 LYS A CA 1
ATOM 2299 C C . LYS A 1 311 ? -16.152 32.914 36.890 1.00 110.04 591 LYS A C 1
ATOM 2300 O O . LYS A 1 311 ? -16.831 32.105 36.256 1.00 108.77 591 LYS A O 1
ATOM 2302 N N . GLU A 1 312 ? -14.833 33.038 36.750 1.00 109.94 592 GLU A N 1
ATOM 2303 C CA . GLU A 1 312 ? -14.022 32.126 35.932 1.00 110.28 592 GLU A CA 1
ATOM 2304 C C . GLU A 1 312 ? -14.314 32.237 34.434 1.00 109.87 592 GLU A C 1
ATOM 2305 O O . GLU A 1 312 ? -14.646 31.246 33.779 1.00 110.24 592 GLU A O 1
ATOM 2307 N N . GLY A 1 313 ? -14.183 33.450 33.905 1.00 108.37 593 GLY A N 1
ATOM 2308 C CA . GLY A 1 313 ? -14.301 33.692 32.466 1.00 106.54 593 GLY A CA 1
ATOM 2309 C C . GLY A 1 313 ? -15.673 33.415 31.876 1.00 105.67 593 GLY A C 1
ATOM 2310 O O . GLY A 1 313 ? -15.781 32.834 30.793 1.00 105.65 593 GLY A O 1
ATOM 2311 N N . ASP A 1 314 ? -16.722 33.818 32.591 1.00 103.46 594 ASP A N 1
ATOM 2312 C CA . ASP A 1 314 ? -18.078 33.789 32.046 1.00 100.26 594 ASP A CA 1
ATOM 2313 C C . ASP A 1 314 ? -18.183 34.871 30.978 1.00 97.28 594 ASP A C 1
ATOM 2314 O O . ASP A 1 314 ? -17.638 35.962 31.144 1.00 97.65 594 ASP A O 1
ATOM 2319 N N . TYR A 1 315 ? -18.870 34.563 29.882 1.00 94.01 595 TYR A N 1
ATOM 2320 C CA . TYR A 1 315 ? -19.029 35.521 28.791 1.00 90.81 595 TYR A CA 1
ATOM 2321 C C . TYR A 1 315 ? -19.952 36.662 29.208 1.00 88.77 595 TYR A C 1
ATOM 2322 O O . TYR A 1 315 ? -20.945 36.442 29.903 1.00 87.19 595 TYR A O 1
ATOM 2331 N N . TYR A 1 316 ? -19.608 37.878 28.790 1.00 87.23 596 TYR A N 1
ATOM 2332 C CA . TYR A 1 316 ? -20.438 39.050 29.055 1.00 85.28 596 TYR A CA 1
ATOM 2333 C C . TYR A 1 316 ? -21.584 39.108 28.051 1.00 83.86 596 TYR A C 1
ATOM 2334 O O . TYR A 1 316 ? -21.364 39.035 26.843 1.00 83.76 596 TYR A O 1
ATOM 2343 N N . TYR A 1 317 ? -22.804 39.229 28.568 1.00 83.65 597 TYR A N 1
ATOM 2344 C CA . TYR A 1 317 ? -24.005 39.326 27.745 1.00 82.43 597 TYR A CA 1
ATOM 2345 C C . TYR A 1 317 ? -24.688 40.667 27.992 1.00 82.00 597 TYR A C 1
ATOM 2346 O O . TYR A 1 317 ? -25.380 40.831 28.998 1.00 82.58 597 TYR A O 1
ATOM 2355 N N . PRO A 1 318 ? -24.478 41.642 27.087 1.00 82.13 598 PRO A N 1
ATOM 2356 C CA . PRO A 1 318 ? -25.150 42.936 27.220 1.00 82.36 598 PRO A CA 1
ATOM 2357 C C . PRO A 1 318 ? -26.676 42.808 27.176 1.00 82.07 598 PRO A C 1
ATOM 2358 O O . PRO A 1 318 ? -27.192 41.946 26.461 1.00 82.15 598 PRO A O 1
ATOM 2362 N N . PRO A 1 319 ? -27.394 43.650 27.942 1.00 81.72 599 PRO A N 1
ATOM 2363 C CA . PRO A 1 319 ? -28.859 43.664 27.918 1.00 81.33 599 PRO A CA 1
ATOM 2364 C C . PRO A 1 319 ? -29.466 43.774 26.515 1.00 79.48 599 PRO A C 1
ATOM 2365 O O . PRO A 1 319 ? -30.514 43.183 26.253 1.00 79.05 599 PRO A O 1
ATOM 2369 N N . GLU A 1 320 ? -28.808 44.515 25.625 1.00 78.13 600 GLU A N 1
ATOM 2370 C CA . GLU A 1 320 ? -29.277 44.665 24.239 1.00 78.51 600 GLU A CA 1
ATOM 2371 C C . GLU A 1 320 ? -29.221 43.365 23.426 1.00 78.68 600 GLU A C 1
ATOM 2372 O O . GLU A 1 320 ? -29.890 43.250 22.399 1.00 80.35 600 GLU A O 1
ATOM 2378 N N . ARG A 1 321 ? -28.424 42.401 23.884 1.00 78.28 601 ARG A N 1
ATOM 2379 C CA . ARG A 1 321 ? -28.325 41.088 23.234 1.00 77.18 601 ARG A CA 1
ATOM 2380 C C . ARG A 1 321 ? -29.253 40.040 23.862 1.00 75.95 601 ARG A C 1
ATOM 2381 O O . ARG A 1 321 ? -29.233 38.875 23.463 1.00 76.25 601 ARG A O 1
ATOM 2389 N N . TYR A 1 322 ? -30.064 40.452 24.835 1.00 75.34 602 TYR A N 1
ATOM 2390 C CA . TYR A 1 322 ? -31.064 39.566 25.437 1.00 75.61 602 TYR A CA 1
ATOM 2391 C C . TYR A 1 322 ? -32.120 39.207 24.400 1.00 74.44 602 TYR A C 1
ATOM 2392 O O . TYR A 1 322 ? -32.556 38.061 24.317 1.00 72.94 602 TYR A O 1
ATOM 2401 N N . GLY A 1 323 ? -32.523 40.202 23.615 1.00 75.25 603 GLY A N 1
ATOM 2402 C CA . GLY A 1 323 ? -33.458 40.001 22.510 1.00 75.00 603 GLY A CA 1
ATOM 2403 C C . GLY A 1 323 ? -32.915 39.045 21.465 1.00 74.69 603 GLY A C 1
ATOM 2404 O O . GLY A 1 323 ? -33.646 38.200 20.952 1.00 74.23 603 GLY A O 1
ATOM 2405 N N . TYR A 1 324 ? -31.628 39.176 21.154 1.00 74.63 604 TYR A N 1
ATOM 2406 C CA . TYR A 1 324 ? -30.970 38.286 20.196 1.00 74.70 604 TYR A CA 1
ATOM 2407 C C . TYR A 1 324 ? -31.071 36.828 20.635 1.00 74.56 604 TYR A C 1
ATOM 2408 O O . TYR A 1 324 ? -31.532 35.981 19.877 1.00 74.91 604 TYR A O 1
ATOM 2417 N N . ILE A 1 325 ? -30.647 36.552 21.864 1.00 74.29 605 ILE A N 1
ATOM 2418 C CA . ILE A 1 325 ? -30.614 35.182 22.387 1.00 74.59 605 ILE A CA 1
ATOM 2419 C C . ILE A 1 325 ? -32.013 34.568 22.468 1.00 74.48 605 ILE A C 1
ATOM 2420 O O . ILE A 1 325 ? -32.206 33.412 22.096 1.00 75.93 605 ILE A O 1
ATOM 2425 N N . ILE A 1 326 ? -32.979 35.344 22.953 1.00 74.60 606 ILE A N 1
ATOM 2426 C CA . ILE A 1 326 ? -34.359 34.869 23.096 1.00 73.89 606 ILE A CA 1
ATOM 2427 C C . ILE A 1 326 ? -35.001 34.608 21.730 1.00 73.06 606 ILE A C 1
ATOM 2428 O O . ILE A 1 326 ? -35.594 33.549 21.514 1.00 71.84 606 ILE A O 1
ATOM 2433 N N . ASN A 1 327 ? -34.881 35.571 20.820 1.00 73.35 607 ASN A N 1
ATOM 2434 C CA . ASN A 1 327 ? -35.431 35.432 19.467 1.00 73.94 607 ASN A CA 1
ATOM 2435 C C . ASN A 1 327 ? -34.724 34.345 18.659 1.00 73.38 607 ASN A C 1
ATOM 2436 O O . ASN A 1 327 ? -35.337 33.697 17.811 1.00 72.32 607 ASN A O 1
ATOM 2441 N N . LEU A 1 328 ? -33.435 34.155 18.931 1.00 74.89 608 LEU A N 1
ATOM 2442 C CA . LEU A 1 328 ? -32.654 33.088 18.301 1.00 75.15 608 LEU A CA 1
ATOM 2443 C C . LEU A 1 328 ? -33.163 31.723 18.771 1.00 75.15 608 LEU A C 1
ATOM 2444 O O . LEU A 1 328 ? -33.340 30.809 17.964 1.00 75.15 608 LEU A O 1
ATOM 2449 N N . MET A 1 329 ? -33.414 31.599 20.073 1.00 75.50 609 MET A N 1
ATOM 2450 C CA . MET A 1 329 ? -33.985 30.374 20.643 1.00 75.44 609 MET A CA 1
ATOM 2451 C C . MET A 1 329 ? -35.407 30.124 20.136 1.00 76.02 609 MET A C 1
ATOM 2452 O O . MET A 1 329 ? -35.791 28.978 19.898 1.00 75.76 609 MET A O 1
ATOM 2457 N N . LYS A 1 330 ? -36.180 31.197 19.979 1.00 77.49 610 LYS A N 1
ATOM 2458 C CA . LYS A 1 330 ? -37.529 31.115 19.404 1.00 79.15 610 LYS A CA 1
ATOM 2459 C C . LYS A 1 330 ? -37.508 30.605 17.963 1.00 78.65 610 LYS A C 1
ATOM 2460 O O . LYS A 1 330 ? -38.358 29.807 17.567 1.00 78.09 610 LYS A O 1
ATOM 2466 N N . LYS A 1 331 ? -36.532 31.081 17.194 1.00 78.39 611 LYS A N 1
ATOM 2467 C CA . LYS A 1 331 ? -36.418 30.763 15.769 1.00 78.47 611 LYS A CA 1
ATOM 2468 C C . LYS A 1 331 ? -36.325 29.259 15.521 1.00 80.28 611 LYS A C 1
ATOM 2469 O O . LYS A 1 331 ? -37.025 28.724 14.660 1.00 80.42 611 LYS A O 1
ATOM 2475 N N . PHE A 1 332 ? -35.463 28.589 16.284 1.00 81.77 612 PHE A N 1
ATOM 2476 C CA . PHE A 1 332 ? -35.210 27.154 16.107 1.00 82.90 612 PHE A CA 1
ATOM 2477 C C . PHE A 1 332 ? -36.014 26.266 17.066 1.00 84.84 612 PHE A C 1
ATOM 2478 O O . PHE A 1 332 ? -35.683 25.095 17.259 1.00 85.29 612 PHE A O 1
ATOM 2486 N N . GLU A 1 333 ? -37.070 26.828 17.653 1.00 86.15 613 GLU A N 1
ATOM 2487 C CA . GLU A 1 333 ? -38.029 26.077 18.477 1.00 87.97 613 GLU A CA 1
ATOM 2488 C C . GLU A 1 333 ? -37.421 25.457 19.743 1.00 87.22 613 GLU A C 1
ATOM 2489 O O . GLU A 1 333 ? -37.793 24.356 20.148 1.00 87.27 613 GLU A O 1
ATOM 2495 N N . LEU A 1 334 ? -36.491 26.181 20.359 1.00 87.30 614 LEU A N 1
ATOM 2496 C CA . LEU A 1 334 ? -36.011 25.865 21.707 1.00 87.58 614 LEU A CA 1
ATOM 2497 C C . LEU A 1 334 ? -36.819 26.658 22.739 1.00 88.90 614 LEU A C 1
ATOM 2498 O O . LEU A 1 334 ? -36.598 26.537 23.945 1.00 86.24 614 LEU A O 1
ATOM 2503 N N . CYS A 1 335 ? -37.758 27.463 22.249 1.00 92.29 615 CYS A N 1
ATOM 2504 C CA . CYS A 1 335 ? -38.516 28.383 23.083 1.00 94.05 615 CYS A CA 1
ATOM 2505 C C . CYS A 1 335 ? -39.860 28.683 22.419 1.00 94.56 615 CYS A C 1
ATOM 2506 O O . CYS A 1 335 ? -39.960 28.698 21.190 1.00 94.82 615 CYS A O 1
ATOM 2509 N N . TYR A 1 336 ? -40.886 28.914 23.234 1.00 95.38 616 TYR A N 1
ATOM 2510 C CA . TYR A 1 336 ? -42.225 29.245 22.736 1.00 95.74 616 TYR A CA 1
ATOM 2511 C C . TYR A 1 336 ? -42.817 30.406 23.529 1.00 96.10 616 TYR A C 1
ATOM 2512 O O . TYR A 1 336 ? -42.784 30.404 24.759 1.00 95.82 616 TYR A O 1
ATOM 2521 N N . SER A 1 337 ? -43.361 31.392 22.819 1.00 97.29 617 SER A N 1
ATOM 2522 C CA . SER A 1 337 ? -43.872 32.610 23.448 1.00 98.62 617 SER A CA 1
ATOM 2523 C C . SER A 1 337 ? -45.245 32.401 24.077 1.00 99.37 617 SER A C 1
ATOM 2524 O O . SER A 1 337 ? -46.154 31.868 23.439 1.00 97.85 617 SER A O 1
ATOM 2527 N N . ILE A 1 338 ? -45.378 32.825 25.331 1.00 101.15 618 ILE A N 1
ATOM 2528 C CA . ILE A 1 338 ? -46.667 32.849 26.023 1.00 103.81 618 ILE A CA 1
ATOM 2529 C C . ILE A 1 338 ? -47.300 34.224 25.816 1.00 104.35 618 ILE A C 1
ATOM 2530 O O . ILE A 1 338 ? -48.430 34.332 25.337 1.00 104.98 618 ILE A O 1
ATOM 2535 N N . ASP A 1 339 ? -46.557 35.265 26.185 1.00 104.35 619 ASP A N 1
ATOM 2536 C CA . ASP A 1 339 ? -46.948 36.652 25.922 1.00 104.67 619 ASP A CA 1
ATOM 2537 C C . ASP A 1 339 ? -45.734 37.441 25.412 1.00 106.21 619 ASP A C 1
ATOM 2538 O O . ASP A 1 339 ? -44.693 36.854 25.112 1.00 107.51 619 ASP A O 1
ATOM 2543 N N . GLU A 1 340 ? -45.868 38.762 25.309 1.00 107.70 620 GLU A N 1
ATOM 2544 C CA . GLU A 1 340 ? -44.798 39.614 24.776 1.00 107.21 620 GLU A CA 1
ATOM 2545 C C . GLU A 1 340 ? -43.608 39.802 25.725 1.00 105.08 620 GLU A C 1
ATOM 2546 O O . GLU A 1 340 ? -42.557 40.284 25.302 1.00 104.69 620 GLU A O 1
ATOM 2552 N N . GLU A 1 341 ? -43.774 39.433 26.995 1.00 103.65 621 GLU A N 1
ATOM 2553 C CA . GLU A 1 341 ? -42.712 39.582 27.999 1.00 104.19 621 GLU A CA 1
ATOM 2554 C C . GLU A 1 341 ? -42.212 38.248 28.580 1.00 101.84 621 GLU A C 1
ATOM 2555 O O . GLU A 1 341 ? -41.282 38.236 29.389 1.00 99.17 621 GLU A O 1
ATOM 2561 N N . THR A 1 342 ? -42.819 37.134 28.171 1.00 100.56 622 THR A N 1
ATOM 2562 C CA . THR A 1 342 ? -42.460 35.814 28.706 1.00 99.73 622 THR A CA 1
ATOM 2563 C C . THR A 1 342 ? -42.383 34.738 27.623 1.00 98.04 622 THR A C 1
ATOM 2564 O O . THR A 1 342 ? -43.000 34.860 26.564 1.00 97.93 622 THR A O 1
ATOM 2568 N N . VAL A 1 343 ? -41.623 33.683 27.911 1.00 97.09 623 VAL A N 1
ATOM 2569 C CA . VAL A 1 343 ? -41.489 32.533 27.013 1.00 95.78 623 VAL A CA 1
ATOM 2570 C C . VAL A 1 343 ? -41.444 31.229 27.815 1.00 94.70 623 VAL A C 1
ATOM 2571 O O . VAL A 1 343 ? -41.116 31.233 29.003 1.00 91.61 623 VAL A O 1
ATOM 2575 N N . LEU A 1 344 ? -41.769 30.123 27.148 1.00 95.78 624 LEU A N 1
ATOM 2576 C CA . LEU A 1 344 ? -41.888 28.813 27.796 1.00 97.97 624 LEU A CA 1
ATOM 2577 C C . LEU A 1 344 ? -40.752 27.863 27.418 1.00 99.81 624 LEU A C 1
ATOM 2578 O O . LEU A 1 344 ? -40.295 27.848 26.272 1.00 100.40 624 LEU A O 1
ATOM 2583 N N . LEU A 1 345 ? -40.313 27.074 28.398 1.00 101.18 625 LEU A N 1
ATOM 2584 C CA . LEU A 1 345 ? -39.368 25.974 28.189 1.00 100.85 625 LEU A CA 1
ATOM 2585 C C . LEU A 1 345 ? -40.087 24.659 28.515 1.00 101.22 625 LEU A C 1
ATOM 2586 O O . LEU A 1 345 ? -40.142 24.260 29.680 1.00 100.31 625 LEU A O 1
ATOM 2591 N N . PRO A 1 346 ? -40.653 23.990 27.489 1.00 102.00 626 PRO A N 1
ATOM 2592 C CA . PRO A 1 346 ? -41.468 22.780 27.687 1.00 103.72 626 PRO A CA 1
ATOM 2593 C C . PRO A 1 346 ? -40.813 21.661 28.510 1.00 105.41 626 PRO A C 1
ATOM 2594 O O . PRO A 1 346 ? -41.507 20.959 29.248 1.00 104.98 626 PRO A O 1
ATOM 2598 N N . ASP A 1 347 ? -39.499 21.500 28.379 1.00 106.19 627 ASP A N 1
ATOM 2599 C CA . ASP A 1 347 ? -38.775 20.428 29.070 1.00 106.59 627 ASP A CA 1
ATOM 2600 C C . ASP A 1 347 ? -38.746 20.610 30.591 1.00 106.87 627 ASP A C 1
ATOM 2601 O O . ASP A 1 347 ? -38.739 19.627 31.334 1.00 109.04 627 ASP A O 1
ATOM 2606 N N . LEU A 1 348 ? -38.734 21.861 31.043 1.00 105.56 628 LEU A N 1
ATOM 2607 C CA . LEU A 1 348 ? -38.711 22.178 32.478 1.00 105.80 628 LEU A CA 1
ATOM 2608 C C . LEU A 1 348 ? -40.114 22.223 33.098 1.00 106.63 628 LEU A C 1
ATOM 2609 O O . LEU A 1 348 ? -40.253 22.358 34.316 1.00 105.14 628 LEU A O 1
ATOM 2614 N N . LEU A 1 349 ? -41.143 22.109 32.261 1.00 108.70 629 LEU A N 1
ATOM 2615 C CA . LEU A 1 349 ? -42.534 22.145 32.719 1.00 109.83 629 LEU A CA 1
ATOM 2616 C C . LEU A 1 349 ? -42.905 20.883 33.498 1.00 109.72 629 LEU A C 1
ATOM 2617 O O . LEU A 1 349 ? -42.439 19.786 33.188 1.00 110.99 629 LEU A O 1
#

Nearest PDB structures (foldseek):
  4wnr-assembly1_A  TM=1.003E+00  e=2.230E-67  Methanosarcina barkeri str. Fusaro
  6goe-assembly1_A  TM=7.572E-01  e=1.375E-07  Homo sapiens
  6fa3-assembly6_F  TM=7.478E-01  e=1.844E-07  Homo sapiens
  6f76-assembly1_C  TM=7.450E-01  e=2.333E-07  Homo sapiens
  6gqw-assembly6_F  TM=7.420E-01  e=9.018E-07  Homo sapiens

Radius of gyration: 21.29 Å; Cα contacts (8 Å, |Δi|>4): 500; chains: 1; bounding box: 45×64×52 Å